Protein AF-A0A2J6QTZ0-F1 (afdb_monomer_lite)

Organism: Hyaloscypha variabilis (strain UAMH 11265 / GT02V1 / F) (NCBI:txid1149755)

Sequence (280 aa):
MGCFPSLLCWRFPGQSIVTKGEHPPISKPFDSNSQSCKSPSSLSTSLELKSPKLSVDPPTPALPPEPIKAYKEPFDLPTDELNYNIASLTTAIRDYSSLTAEAKTNTISDLNSILDTISENSLVYTKLEILRSHIASLYLMKDDISIHYFSPAIESFPVLWKEFLDLDEETQQAEARRQSPASGIMRMFTILASLRGACNVQQDLDGGVEKKVGSQFEDILGDLKDLGAQEAAMKWRVLGMVVGKRRQEGERGLEEILGVRMRVSGLLMEAVEGLREDDE

Secondary structure (DSSP, 8-state):
-PPPP-----------------------PPP------------------PPP----PPP--PPPPP-----PPPP---HHHHHHHHHHHHHHHHHHHHHHHHHHHHHHHHHHHHHTTS-TTSHHHHHHHHHHHHHHHHHHHHHHHIIIIIHHHHHHHHHHHHHHHTS-HHHHHHHHHH--TTSHHHHHHHHHHHHHHHHHHHHHHHHHHHHHHHHTHHHHHHHHHHTT-HHHHHHHHHHHHHHHHHHHHHHHHHHHHHHHHHHHHHHHHHHHHHHHHTT-

Foldseek 3Di:
DDDDDDDDDDDDPDDDDDDDDDDDDDDDDDDDDDDDDDDDDDDDDDDDDDDDDDDDDDPDDDDPPDPDPPPDDDDDAPLVLLLVLLVLLLVLLVVLVVLLVVLLVVLLVLLVVLLVLDDCPDPLNVVSVVLSVQLNVLSVVLVVLCVPQVVCSSVLVVVLSVVLVPDDLVVNLVCLVVVDCPHSLVVNVVSLVSLLVSLVSNLVSLVVSLCSLVVCLVVSLVSCVVVVSVVSSVSSVVSNVVSVVSSVVSNVSSVSSNVSSVVSVVSSVVSSVSSNPVPD

Radius of gyration: 32.52 Å; chains: 1; bounding box: 52×61×105 Å

Structure (mmCIF, N/CA/C/O backbone):
data_AF-A0A2J6QTZ0-F1
#
_entry.id   AF-A0A2J6QTZ0-F1
#
loop_
_atom_site.group_PDB
_atom_site.id
_atom_site.type_symbol
_atom_site.label_atom_id
_atom_site.label_alt_id
_atom_site.label_comp_id
_atom_site.label_asym_id
_atom_site.label_entity_id
_atom_site.label_seq_id
_atom_site.pdbx_PDB_ins_code
_atom_site.Cartn_x
_atom_site.Cartn_y
_atom_site.Cartn_z
_atom_site.occupancy
_atom_site.B_iso_or_equiv
_atom_site.auth_seq_id
_atom_site.auth_comp_id
_atom_site.auth_asym_id
_atom_site.auth_atom_id
_atom_site.pdbx_PDB_model_num
ATOM 1 N N . MET A 1 1 ? 13.555 -22.616 -26.370 1.00 36.25 1 MET A N 1
ATOM 2 C CA . MET A 1 1 ? 12.765 -22.584 -25.119 1.00 36.25 1 MET A CA 1
ATOM 3 C C . MET A 1 1 ? 13.725 -22.559 -23.937 1.00 36.25 1 MET A C 1
ATOM 5 O O . MET A 1 1 ? 14.195 -23.610 -23.520 1.00 36.25 1 MET A O 1
ATOM 9 N N . GLY A 1 2 ? 14.114 -21.367 -23.480 1.00 30.25 2 GLY A N 1
ATOM 10 C CA . GLY A 1 2 ? 15.031 -21.199 -22.351 1.00 30.25 2 GLY A CA 1
ATOM 11 C C . GLY A 1 2 ? 14.254 -21.061 -21.046 1.00 30.25 2 GLY A C 1
ATOM 12 O O . GLY A 1 2 ? 13.449 -20.148 -20.905 1.00 30.25 2 GLY A O 1
ATOM 13 N N . CYS A 1 3 ? 14.470 -21.981 -20.108 1.00 32.69 3 CYS A N 1
ATOM 14 C CA . CYS A 1 3 ? 13.948 -21.889 -18.749 1.00 32.69 3 CYS A CA 1
ATOM 15 C C . CYS A 1 3 ? 14.726 -20.822 -17.967 1.00 32.69 3 CYS A C 1
ATOM 17 O O . CYS A 1 3 ? 15.938 -20.951 -17.793 1.00 32.69 3 CYS A O 1
ATOM 19 N N . PHE A 1 4 ? 14.035 -19.804 -17.455 1.00 35.72 4 PHE A N 1
ATOM 20 C CA . PHE A 1 4 ? 14.599 -18.902 -16.452 1.00 35.72 4 PHE A CA 1
ATOM 21 C C . PHE A 1 4 ? 14.714 -19.623 -15.096 1.00 35.72 4 PHE A C 1
ATOM 23 O O . PHE A 1 4 ? 13.762 -20.292 -14.681 1.00 35.72 4 PHE A O 1
ATOM 30 N N . PRO A 1 5 ? 15.845 -19.500 -14.379 1.00 37.28 5 PRO A N 1
ATOM 31 C CA . PRO A 1 5 ? 15.988 -20.066 -13.049 1.00 37.28 5 PRO A CA 1
ATOM 32 C C . PRO A 1 5 ? 15.164 -19.262 -12.040 1.00 37.28 5 PRO A C 1
ATOM 34 O O . PRO A 1 5 ? 15.227 -18.035 -11.981 1.00 37.28 5 PRO A O 1
ATOM 37 N N . SER A 1 6 ? 14.399 -19.979 -11.220 1.00 34.84 6 SER A N 1
ATOM 38 C CA . SER A 1 6 ? 13.669 -19.453 -10.072 1.00 34.84 6 SER A CA 1
ATOM 39 C C . SER A 1 6 ? 14.632 -18.775 -9.092 1.00 34.84 6 SER A C 1
ATOM 41 O O . SER A 1 6 ? 15.324 -19.436 -8.316 1.00 34.84 6 SER A O 1
ATOM 43 N N . LEU A 1 7 ? 14.685 -17.444 -9.125 1.00 35.84 7 LEU A N 1
ATOM 44 C CA . LEU A 1 7 ? 15.443 -16.659 -8.161 1.00 35.84 7 LEU A CA 1
ATOM 45 C C . LEU A 1 7 ? 14.682 -16.589 -6.828 1.00 35.84 7 LEU A C 1
ATOM 47 O O . LEU A 1 7 ? 13.695 -15.879 -6.679 1.00 35.84 7 LEU A O 1
ATOM 51 N N . LEU A 1 8 ? 15.226 -17.340 -5.869 1.00 36.81 8 LEU A N 1
ATOM 52 C CA . LEU A 1 8 ? 15.427 -16.953 -4.471 1.00 36.81 8 LEU A CA 1
ATOM 53 C C . LEU A 1 8 ? 14.168 -16.730 -3.615 1.00 36.81 8 LEU A C 1
ATOM 55 O O . LEU A 1 8 ? 13.646 -15.631 -3.450 1.00 36.81 8 LEU A O 1
ATOM 59 N N . CYS A 1 9 ? 13.785 -17.813 -2.938 1.00 30.53 9 CYS A N 1
ATOM 60 C CA . CYS A 1 9 ? 13.038 -17.794 -1.687 1.00 30.53 9 CYS A CA 1
ATOM 61 C C . CYS A 1 9 ? 13.845 -17.027 -0.622 1.00 30.53 9 CYS A C 1
ATOM 63 O O . CYS A 1 9 ? 14.781 -17.570 -0.031 1.00 30.53 9 CYS A O 1
ATOM 65 N N . TRP A 1 10 ? 13.485 -15.773 -0.361 1.00 32.44 10 TRP A N 1
ATOM 66 C CA . TRP A 1 10 ? 14.023 -15.019 0.767 1.00 32.44 10 TRP A CA 1
ATOM 67 C C . TRP A 1 10 ? 13.454 -15.589 2.071 1.00 32.44 10 TRP A C 1
ATOM 69 O O . TRP A 1 10 ? 12.285 -15.403 2.400 1.00 32.44 10 TRP A O 1
ATOM 79 N N . ARG A 1 11 ? 14.288 -16.325 2.816 1.00 29.00 11 ARG A N 1
ATOM 80 C CA . ARG A 1 11 ? 14.061 -16.573 4.243 1.00 29.00 11 ARG A CA 1
ATOM 81 C C . ARG A 1 11 ? 14.436 -15.301 4.998 1.00 29.00 11 ARG A C 1
ATOM 83 O O . ARG A 1 11 ? 15.592 -14.891 4.963 1.00 29.00 11 ARG A O 1
ATOM 90 N N . PHE A 1 12 ? 13.476 -14.715 5.703 1.00 37.53 12 PHE A N 1
ATOM 91 C CA . PHE A 1 12 ? 13.754 -13.702 6.718 1.00 37.53 12 PHE A CA 1
ATOM 92 C C . PHE A 1 12 ? 14.673 -14.290 7.809 1.00 37.53 12 PHE A C 1
ATOM 94 O O . PHE A 1 12 ? 14.478 -15.448 8.200 1.00 37.53 12 PHE A O 1
ATOM 101 N N . PRO A 1 13 ? 15.657 -13.537 8.337 1.00 34.28 13 PRO A N 1
ATOM 102 C CA . PRO A 1 13 ? 16.378 -13.939 9.536 1.00 34.28 13 PRO A CA 1
ATOM 103 C C . PRO A 1 13 ? 15.410 -13.898 10.723 1.00 34.28 13 PRO A C 1
ATOM 105 O O . PRO A 1 13 ? 14.924 -12.838 11.110 1.00 34.28 13 PRO A O 1
ATOM 108 N N . GLY A 1 14 ? 15.105 -15.069 11.281 1.00 32.56 14 GLY A N 1
ATOM 109 C CA . GLY A 1 14 ? 14.298 -15.192 12.487 1.00 32.56 14 GLY A CA 1
ATOM 110 C C . GLY A 1 14 ? 15.008 -14.596 13.702 1.00 32.56 14 GLY A C 1
ATOM 111 O O . GLY A 1 14 ? 16.163 -14.920 13.979 1.00 32.56 14 GLY A O 1
ATOM 112 N N . GLN A 1 15 ? 14.286 -13.771 14.458 1.00 35.09 15 GLN A N 1
ATOM 113 C CA . GLN A 1 15 ? 14.590 -13.527 15.863 1.00 35.09 15 GLN A CA 1
ATOM 114 C C . GLN A 1 15 ? 14.281 -14.804 16.653 1.00 35.09 15 GLN A C 1
ATOM 116 O O . GLN A 1 15 ? 13.152 -15.297 16.660 1.00 35.09 15 GLN A O 1
ATOM 121 N N . SER A 1 16 ? 15.303 -15.358 17.299 1.00 29.69 16 SER A N 1
ATOM 122 C CA . SER A 1 16 ? 15.182 -16.490 18.207 1.00 29.69 16 SER A CA 1
ATOM 123 C C . SER A 1 16 ? 14.693 -16.015 19.578 1.00 29.69 16 SER A C 1
ATOM 125 O O . SER A 1 16 ? 15.409 -15.347 20.319 1.00 29.69 16 SER A O 1
ATOM 127 N N . ILE A 1 17 ? 13.481 -16.417 19.956 1.00 33.69 17 ILE A N 1
ATOM 128 C CA . ILE A 1 17 ? 13.089 -16.510 21.364 1.00 33.69 17 ILE A CA 1
ATOM 129 C C . ILE A 1 17 ? 13.189 -17.989 21.734 1.00 33.69 17 ILE A C 1
ATOM 131 O O . ILE A 1 17 ? 12.350 -18.807 21.367 1.00 33.69 17 ILE A O 1
ATOM 135 N N . VAL A 1 18 ? 14.277 -18.339 22.418 1.00 32.59 18 VAL A N 1
ATOM 136 C CA . VAL A 1 18 ? 14.520 -19.677 22.963 1.00 32.59 18 VAL A CA 1
ATOM 137 C C . VAL A 1 18 ? 13.636 -19.873 24.195 1.00 32.59 18 VAL A C 1
ATOM 139 O O . VAL A 1 18 ? 13.844 -19.228 25.219 1.00 32.59 18 VAL A O 1
ATOM 142 N N . THR A 1 19 ? 12.699 -20.817 24.128 1.00 33.22 19 THR A N 1
ATOM 143 C CA . THR A 1 19 ? 12.171 -21.516 25.308 1.00 33.22 19 THR A CA 1
ATOM 144 C C . THR A 1 19 ? 12.525 -22.999 25.206 1.00 33.22 19 THR A C 1
ATOM 146 O O . THR A 1 19 ? 12.370 -23.635 24.168 1.00 33.22 19 THR A O 1
ATOM 149 N N . LYS A 1 20 ? 13.108 -23.505 26.297 1.00 34.34 20 LYS A N 1
ATOM 150 C CA . LYS A 1 20 ? 13.523 -24.893 26.549 1.00 34.34 20 LYS A CA 1
ATOM 151 C C . LYS A 1 20 ? 12.353 -25.876 26.414 1.00 34.34 20 LYS A C 1
ATOM 153 O O . LYS A 1 20 ? 11.297 -25.606 26.972 1.00 34.34 20 LYS A O 1
ATOM 158 N N . GLY A 1 21 ? 12.628 -27.071 25.884 1.00 30.92 21 GLY A N 1
ATOM 159 C CA . GLY A 1 21 ? 11.901 -28.284 26.279 1.00 30.92 21 GLY A CA 1
ATOM 160 C C . GLY A 1 21 ? 11.739 -29.356 25.199 1.00 30.92 21 GLY A C 1
ATOM 161 O O . GLY A 1 21 ? 10.807 -29.286 24.418 1.00 30.92 21 GLY A O 1
ATOM 162 N N . GLU A 1 22 ? 12.622 -30.358 25.252 1.00 30.72 22 GLU A N 1
ATOM 163 C CA . GLU A 1 22 ? 12.373 -31.787 24.954 1.00 30.72 22 GLU A CA 1
ATOM 164 C C . GLU A 1 22 ? 12.173 -32.283 23.494 1.00 30.72 22 GLU A C 1
ATOM 166 O O . GLU A 1 22 ? 11.165 -32.089 22.827 1.00 30.72 22 GLU A O 1
ATOM 171 N N . HIS A 1 23 ? 13.187 -33.036 23.049 1.00 31.05 23 HIS A N 1
ATOM 172 C CA . HIS A 1 23 ? 13.230 -34.065 21.989 1.00 31.05 23 HIS A CA 1
ATOM 173 C C . HIS A 1 23 ? 12.844 -35.455 22.576 1.00 31.05 23 HIS A C 1
ATOM 175 O O . HIS A 1 23 ? 12.806 -35.530 23.807 1.00 31.05 23 HIS A O 1
ATOM 181 N N . PRO A 1 24 ? 12.764 -36.602 21.832 1.00 50.78 24 PRO A N 1
ATOM 182 C CA . PRO A 1 24 ? 12.733 -36.936 20.374 1.00 50.78 24 PRO A CA 1
ATOM 183 C C . PRO A 1 24 ? 11.660 -38.061 20.079 1.00 50.78 24 PRO A C 1
ATOM 185 O O . PRO A 1 24 ? 10.734 -38.149 20.885 1.00 50.78 24 PRO A O 1
ATOM 188 N N . PRO A 1 25 ? 11.717 -38.984 19.062 1.00 53.03 25 PRO A N 1
ATOM 189 C CA . PRO A 1 25 ? 12.564 -39.159 17.849 1.00 53.03 25 PRO A CA 1
ATOM 190 C C . PRO A 1 25 ? 11.790 -39.334 16.505 1.00 53.03 25 PRO A C 1
ATOM 192 O O . PRO A 1 25 ? 10.634 -39.730 16.478 1.00 53.03 25 PRO A O 1
ATOM 195 N N . ILE A 1 26 ? 12.314 -38.873 15.358 1.00 42.12 26 ILE A N 1
ATOM 196 C CA . ILE A 1 26 ? 13.168 -39.552 14.340 1.00 42.12 26 ILE A CA 1
ATOM 197 C C . ILE A 1 26 ? 12.608 -40.864 13.739 1.00 42.12 26 ILE A C 1
ATOM 199 O O . ILE A 1 26 ? 12.729 -41.930 14.336 1.00 42.12 26 ILE A O 1
ATOM 203 N N . SER A 1 27 ? 12.200 -40.797 12.462 1.00 35.59 27 SER A N 1
ATOM 204 C CA . SER A 1 27 ? 12.229 -41.896 11.469 1.00 35.59 27 SER A CA 1
ATOM 205 C C . SER A 1 27 ? 12.172 -41.294 10.048 1.00 35.59 27 SER A C 1
ATOM 207 O O . SER A 1 27 ? 11.155 -40.723 9.680 1.00 35.59 27 SER A O 1
ATOM 209 N N . LYS A 1 28 ? 13.320 -41.117 9.377 1.00 43.38 28 LYS A N 1
ATOM 210 C CA . LYS A 1 28 ? 13.917 -41.922 8.278 1.00 43.38 28 LYS A CA 1
ATOM 211 C C . LYS A 1 28 ? 13.409 -41.612 6.845 1.00 43.38 28 LYS A C 1
ATOM 213 O O . LYS A 1 28 ? 12.265 -41.207 6.685 1.00 43.38 28 LYS A O 1
ATOM 218 N N . PRO A 1 29 ? 14.289 -41.754 5.827 1.00 38.75 29 PRO A N 1
ATOM 219 C CA . PRO A 1 29 ? 14.167 -41.126 4.511 1.00 38.75 29 PRO A CA 1
ATOM 220 C C . PRO A 1 29 ? 13.544 -42.064 3.465 1.00 38.75 29 PRO A C 1
ATOM 222 O O . PRO A 1 29 ? 13.623 -43.283 3.606 1.00 38.75 29 PRO A O 1
ATOM 225 N N . PHE A 1 30 ? 12.976 -41.497 2.398 1.00 36.62 30 PHE A N 1
ATOM 226 C CA . PHE A 1 30 ? 12.629 -42.247 1.190 1.00 36.62 30 PHE A CA 1
ATOM 227 C C . PHE A 1 30 ? 13.655 -41.966 0.092 1.00 36.62 30 PHE A C 1
ATOM 229 O O . PHE A 1 30 ? 13.826 -40.827 -0.342 1.00 36.62 30 PHE A O 1
ATOM 236 N N . ASP A 1 31 ? 14.334 -43.035 -0.312 1.00 33.59 31 ASP A N 1
ATOM 237 C CA . ASP A 1 31 ? 15.274 -43.104 -1.421 1.00 33.59 31 ASP A CA 1
ATOM 238 C C . ASP A 1 31 ? 14.558 -43.256 -2.774 1.00 33.59 31 ASP A C 1
ATOM 240 O O . ASP A 1 31 ? 13.532 -43.923 -2.881 1.00 33.59 31 ASP A O 1
ATOM 244 N N . SER A 1 32 ? 15.194 -42.668 -3.792 1.00 38.62 32 SER A N 1
ATOM 245 C CA . SER A 1 32 ? 15.442 -43.189 -5.146 1.00 38.62 32 SER A CA 1
ATOM 246 C C . SER A 1 32 ? 14.326 -43.904 -5.922 1.00 38.62 32 SER A C 1
ATOM 248 O O . SER A 1 32 ? 13.898 -44.995 -5.567 1.00 38.62 32 SER A O 1
ATOM 250 N N . ASN A 1 33 ? 14.049 -43.407 -7.135 1.00 33.97 33 ASN A N 1
ATOM 251 C CA . ASN A 1 33 ? 14.199 -44.243 -8.333 1.00 33.97 33 ASN A CA 1
ATOM 252 C C . ASN A 1 33 ? 14.344 -43.407 -9.611 1.00 33.97 33 ASN A C 1
ATOM 254 O O . ASN A 1 33 ? 13.415 -42.774 -10.106 1.00 33.97 33 ASN A O 1
ATOM 258 N N . SER A 1 34 ? 15.560 -43.450 -10.141 1.00 39.84 34 SER A N 1
ATOM 259 C CA . SER A 1 34 ? 15.974 -43.054 -11.478 1.00 39.84 34 SER A CA 1
ATOM 260 C C . SER A 1 34 ? 15.623 -44.169 -12.465 1.00 39.84 34 SER A C 1
ATOM 262 O O . SER A 1 34 ? 16.092 -45.297 -12.326 1.00 39.84 34 SER A O 1
ATOM 264 N N . GLN A 1 35 ? 14.822 -43.860 -13.487 1.00 37.03 35 GLN A N 1
ATOM 265 C CA . GLN A 1 35 ? 14.533 -44.799 -14.570 1.00 37.03 35 GLN A CA 1
ATOM 266 C C . GLN A 1 35 ? 15.216 -44.336 -15.859 1.00 37.03 35 GLN A C 1
ATOM 268 O O . GLN A 1 35 ? 14.824 -43.376 -16.515 1.00 37.03 35 GLN A O 1
ATOM 273 N N . SER A 1 36 ? 16.309 -45.034 -16.149 1.00 36.31 36 SER A N 1
ATOM 274 C CA . SER A 1 36 ? 17.086 -45.004 -17.380 1.00 36.31 36 SER A CA 1
ATOM 275 C C . SER A 1 36 ? 16.432 -45.933 -18.402 1.00 36.31 36 SER A C 1
ATOM 277 O O . SER A 1 36 ? 16.226 -47.110 -18.108 1.00 36.31 36 SER A O 1
ATOM 279 N N . CYS A 1 37 ? 16.150 -45.430 -19.604 1.00 35.09 37 CYS A N 1
ATOM 280 C CA . CYS A 1 37 ? 15.784 -46.251 -20.755 1.00 35.09 37 CYS A CA 1
ATOM 281 C C . CYS A 1 37 ? 16.904 -46.174 -21.798 1.00 35.09 37 CYS A C 1
ATOM 283 O O . CYS A 1 37 ? 17.156 -45.126 -22.392 1.00 35.09 37 CYS A O 1
ATOM 285 N N . LYS A 1 38 ? 17.581 -47.308 -22.000 1.00 32.44 38 LYS A N 1
ATOM 286 C CA . LYS A 1 38 ? 18.517 -47.575 -23.098 1.00 32.44 38 LYS A CA 1
ATOM 287 C C . LYS A 1 38 ? 17.769 -48.239 -24.265 1.00 32.44 38 LYS A C 1
ATOM 289 O O . LYS A 1 38 ? 17.063 -49.203 -24.005 1.00 32.44 38 LYS A O 1
ATOM 294 N N . SER A 1 39 ? 18.038 -47.742 -25.485 1.00 42.12 39 SER A N 1
ATOM 295 C CA . SER A 1 39 ? 18.250 -48.422 -26.796 1.00 42.12 39 SER A CA 1
ATOM 296 C C . SER A 1 39 ? 17.197 -49.437 -27.316 1.00 42.12 39 SER A C 1
ATOM 298 O O . SER A 1 39 ? 16.726 -50.240 -26.519 1.00 42.12 39 SER A O 1
ATOM 300 N N . PRO A 1 40 ? 16.884 -49.530 -28.641 1.00 43.22 40 PRO A N 1
ATOM 301 C CA . PRO A 1 40 ? 17.888 -49.902 -29.656 1.00 43.22 40 PRO A CA 1
ATOM 302 C C . PRO A 1 40 ? 17.710 -49.412 -31.122 1.00 43.22 40 PRO A C 1
ATOM 304 O O . PRO A 1 40 ? 16.622 -49.200 -31.639 1.00 43.22 40 PRO A O 1
ATOM 307 N N . SER A 1 41 ? 18.869 -49.301 -31.774 1.00 36.19 41 SER A N 1
ATOM 308 C CA . SER A 1 41 ? 19.286 -49.876 -33.067 1.00 36.19 41 SER A CA 1
ATOM 309 C C . SER A 1 41 ? 18.357 -49.928 -34.297 1.00 36.19 41 SER A C 1
ATOM 311 O O . SER A 1 41 ? 17.402 -50.689 -34.358 1.00 36.19 41 SER A O 1
ATOM 313 N N . SER A 1 42 ? 18.834 -49.236 -35.340 1.00 40.75 42 SER A N 1
ATOM 314 C CA . SER A 1 42 ? 19.100 -49.697 -36.719 1.00 40.75 42 SER A CA 1
ATOM 315 C C . SER A 1 42 ? 18.084 -50.570 -37.469 1.00 40.75 42 SER A C 1
ATOM 317 O O . SER A 1 42 ? 17.899 -51.746 -37.160 1.00 40.75 42 SER A O 1
ATOM 319 N N . LEU A 1 43 ? 17.663 -50.067 -38.632 1.00 39.44 43 LEU A N 1
ATOM 320 C CA . LEU A 1 43 ? 17.331 -50.905 -39.781 1.00 39.44 43 LEU A CA 1
ATOM 321 C C . LEU A 1 43 ? 17.887 -50.270 -41.059 1.00 39.44 43 LEU A C 1
ATOM 323 O O . LEU A 1 43 ? 17.346 -49.311 -41.602 1.00 39.44 43 LEU A O 1
ATOM 327 N N . SER A 1 44 ? 19.013 -50.818 -41.505 1.00 39.16 44 SER A N 1
ATOM 328 C CA . SER A 1 44 ? 19.632 -50.544 -42.796 1.00 39.16 44 SER A CA 1
ATOM 329 C C . SER A 1 44 ? 18.953 -51.424 -43.841 1.00 39.16 44 SER A C 1
ATOM 331 O O . SER A 1 44 ? 19.023 -52.648 -43.751 1.00 39.16 44 SER A O 1
ATOM 333 N N . THR A 1 45 ? 18.315 -50.826 -44.842 1.00 42.81 45 THR A N 1
ATOM 334 C CA . THR A 1 45 ? 17.912 -51.533 -46.065 1.00 42.81 45 THR A CA 1
ATOM 335 C C . THR A 1 45 ? 18.605 -50.871 -47.245 1.00 42.81 45 THR A C 1
ATOM 337 O O . THR A 1 45 ? 18.321 -49.737 -47.613 1.00 42.81 45 THR A O 1
ATOM 340 N N . SER A 1 46 ? 19.586 -51.597 -47.778 1.00 46.62 46 SER A N 1
ATOM 341 C CA . SER A 1 46 ? 20.305 -51.278 -49.003 1.00 46.62 46 SER A CA 1
ATOM 342 C C . SER A 1 46 ? 19.441 -51.697 -50.188 1.00 46.62 46 SER A C 1
ATOM 344 O O . SER A 1 46 ? 19.114 -52.876 -50.324 1.00 46.62 46 SER A O 1
ATOM 346 N N . LEU A 1 47 ? 19.069 -50.739 -51.032 1.00 46.16 47 LEU A N 1
ATOM 347 C CA . LEU A 1 47 ? 18.559 -51.000 -52.371 1.00 46.16 47 LEU A CA 1
ATOM 348 C C . LEU A 1 47 ? 19.459 -50.261 -53.356 1.00 46.16 47 LEU A C 1
ATOM 350 O O . LEU A 1 47 ? 19.437 -49.035 -53.457 1.00 46.16 47 LEU A O 1
ATOM 354 N N . GLU A 1 48 ? 20.281 -51.042 -54.053 1.00 49.81 48 GLU A N 1
ATOM 355 C CA . GLU A 1 48 ? 21.028 -50.612 -55.226 1.00 49.81 48 GLU A CA 1
ATOM 356 C C . GLU A 1 48 ? 20.056 -50.133 -56.309 1.00 49.81 48 GLU A C 1
ATOM 358 O O . GLU A 1 48 ? 19.281 -50.913 -56.864 1.00 49.81 48 GLU A O 1
ATOM 363 N N . LEU A 1 49 ? 20.139 -48.852 -56.659 1.00 44.03 49 LEU A N 1
ATOM 364 C CA . LEU A 1 49 ? 19.531 -48.303 -57.865 1.00 44.03 49 LEU A CA 1
ATOM 365 C C . LEU A 1 49 ? 20.633 -47.670 -58.713 1.00 44.03 49 LEU A C 1
ATOM 367 O O . LEU A 1 49 ? 21.262 -46.683 -58.339 1.00 44.03 49 LEU A O 1
ATOM 371 N N . LYS A 1 50 ? 20.879 -48.303 -59.864 1.00 45.06 50 LYS A N 1
ATOM 372 C CA . LYS A 1 50 ? 21.805 -47.857 -60.905 1.00 45.06 50 LYS A CA 1
ATOM 373 C C . LYS A 1 50 ? 21.400 -46.474 -61.418 1.00 45.06 50 LYS A C 1
ATOM 375 O O . LYS A 1 50 ? 20.319 -46.304 -61.977 1.00 45.06 50 LYS A O 1
ATOM 380 N N . SER A 1 51 ? 22.308 -45.516 -61.270 1.00 49.53 51 SER A N 1
ATOM 381 C CA . SER A 1 51 ? 22.210 -44.156 -61.797 1.00 49.53 51 SER A CA 1
ATOM 382 C C . SER A 1 51 ? 22.185 -44.133 -63.335 1.00 49.53 51 SER A C 1
ATOM 384 O O . SER A 1 51 ? 23.071 -44.722 -63.963 1.00 49.53 51 SER A O 1
ATOM 386 N N . PRO A 1 52 ? 21.271 -43.386 -63.976 1.00 51.62 52 PRO A N 1
ATOM 387 C CA . PRO A 1 52 ? 21.465 -42.910 -65.339 1.00 51.62 52 PRO A CA 1
ATOM 388 C C . PRO A 1 52 ? 22.475 -41.753 -65.323 1.00 51.62 52 PRO A C 1
ATOM 390 O O . PRO A 1 52 ? 22.276 -40.754 -64.634 1.00 51.62 52 PRO A O 1
ATOM 393 N N . LYS A 1 53 ? 23.567 -41.872 -66.087 1.00 54.22 53 LYS A N 1
ATOM 394 C CA . LYS A 1 53 ? 24.483 -40.755 -66.362 1.00 54.22 53 LYS A CA 1
ATOM 395 C C . LYS A 1 53 ? 23.799 -39.770 -67.316 1.00 54.22 53 LYS A C 1
ATOM 397 O O . LYS A 1 53 ? 23.853 -39.953 -68.528 1.00 54.22 53 LYS A O 1
ATOM 402 N N . LEU A 1 54 ? 23.176 -38.734 -66.764 1.00 47.28 54 LEU A N 1
ATOM 403 C CA . LEU A 1 54 ? 22.864 -37.504 -67.489 1.00 47.28 54 LEU A CA 1
ATOM 404 C C . LEU A 1 54 ? 24.035 -36.538 -67.293 1.00 47.28 54 LEU A C 1
ATOM 406 O O . LEU A 1 54 ? 24.297 -36.088 -66.180 1.00 47.28 54 LEU A O 1
ATOM 410 N N . SER A 1 55 ? 24.766 -36.269 -68.375 1.00 54.34 55 SER A N 1
ATOM 411 C CA . SER A 1 55 ? 25.743 -35.183 -68.434 1.00 54.34 55 SER A CA 1
ATOM 412 C C . SER A 1 55 ? 24.963 -33.876 -68.518 1.00 54.34 55 SER A C 1
ATOM 414 O O . SER A 1 55 ? 24.431 -33.544 -69.573 1.00 54.34 55 SER A O 1
ATOM 416 N N . VAL A 1 56 ? 24.832 -33.185 -67.390 1.00 53.94 56 VAL A N 1
ATOM 417 C CA . VAL A 1 56 ? 24.354 -31.802 -67.337 1.00 53.94 56 VAL A CA 1
ATOM 418 C C . VAL A 1 56 ? 25.599 -30.941 -67.197 1.00 53.94 56 VAL A C 1
ATOM 420 O O . VAL A 1 56 ? 26.320 -31.065 -66.206 1.00 53.94 56 VAL A O 1
ATOM 423 N N . ASP A 1 57 ? 25.882 -30.124 -68.209 1.00 61.00 57 ASP A N 1
ATOM 424 C CA . ASP A 1 57 ? 26.939 -29.121 -68.123 1.00 61.00 57 ASP A CA 1
ATOM 425 C C . ASP A 1 57 ? 26.635 -28.165 -66.956 1.00 61.00 57 ASP A C 1
ATOM 427 O O . ASP A 1 57 ? 25.482 -27.750 -66.789 1.00 61.00 57 ASP A O 1
ATOM 431 N N . PRO A 1 58 ? 27.627 -27.827 -66.113 1.00 61.47 58 PRO A N 1
ATOM 432 C CA . PRO A 1 58 ? 27.403 -26.942 -64.983 1.00 61.47 58 PRO A CA 1
ATOM 433 C C . PRO A 1 58 ? 26.972 -25.558 -65.494 1.00 61.47 58 PRO A C 1
ATOM 435 O O . PRO A 1 58 ? 27.649 -24.996 -66.361 1.00 61.47 58 PRO A O 1
ATOM 438 N N . PRO A 1 59 ? 25.875 -24.975 -64.975 1.00 59.53 59 PRO A N 1
ATOM 439 C CA . PRO A 1 59 ? 25.542 -23.598 -65.290 1.00 59.53 59 PRO A CA 1
ATOM 440 C C . PRO A 1 59 ? 26.686 -22.695 -64.822 1.00 59.53 59 PRO A C 1
ATOM 442 O O . PRO A 1 59 ? 27.227 -22.854 -63.725 1.00 59.53 59 PRO A O 1
ATOM 445 N N . THR A 1 60 ? 27.069 -21.763 -65.691 1.00 62.59 60 THR A N 1
ATOM 446 C CA . THR A 1 60 ? 28.041 -20.702 -65.421 1.00 62.59 60 THR A CA 1
ATOM 447 C C . THR A 1 60 ? 27.738 -20.051 -64.063 1.00 62.59 60 THR A C 1
ATOM 449 O O . THR A 1 60 ? 26.570 -19.741 -63.818 1.00 62.59 60 THR A O 1
ATOM 452 N N . PRO A 1 61 ? 28.734 -19.838 -63.176 1.00 57.56 61 PRO A N 1
ATOM 453 C CA . PRO A 1 61 ? 28.483 -19.212 -61.887 1.00 57.56 61 PRO A CA 1
ATOM 454 C C . PRO A 1 61 ? 27.864 -17.833 -62.111 1.00 57.56 61 PRO A C 1
ATOM 456 O O . PRO A 1 61 ? 28.501 -16.943 -62.677 1.00 57.56 61 PRO A O 1
ATOM 459 N N . ALA A 1 62 ? 26.609 -17.669 -61.694 1.00 65.88 62 ALA A N 1
ATOM 460 C CA . ALA A 1 62 ? 26.015 -16.352 -61.570 1.00 65.88 62 ALA A CA 1
ATOM 461 C C . ALA A 1 62 ? 26.835 -15.573 -60.534 1.00 65.88 62 ALA A C 1
ATOM 463 O O . ALA A 1 62 ? 27.186 -16.114 -59.482 1.00 65.88 62 ALA A O 1
ATOM 464 N N . LEU A 1 63 ? 27.169 -14.321 -60.858 1.00 67.44 63 LEU A N 1
ATOM 465 C CA . LEU A 1 63 ? 27.775 -13.394 -59.907 1.00 67.44 63 LEU A CA 1
ATOM 466 C C . LEU A 1 63 ? 26.945 -13.397 -58.612 1.00 67.44 63 LEU A C 1
ATOM 468 O O . LEU A 1 63 ? 25.712 -13.412 -58.701 1.00 67.44 63 LEU A O 1
ATOM 472 N N . PRO A 1 64 ? 27.586 -13.409 -57.428 1.00 62.25 64 PRO A N 1
ATOM 473 C CA . PRO A 1 64 ? 26.852 -13.330 -56.177 1.00 62.25 64 PRO A CA 1
ATOM 474 C C . PRO A 1 64 ? 25.979 -12.068 -56.209 1.00 62.25 64 PRO A C 1
ATOM 476 O O . PRO A 1 64 ? 26.485 -11.009 -56.595 1.00 62.25 64 PRO A O 1
ATOM 479 N N . PRO A 1 65 ? 24.681 -12.164 -55.867 1.00 61.03 65 PRO A N 1
ATOM 480 C CA . PRO A 1 65 ? 23.842 -10.982 -55.758 1.00 61.03 65 PRO A CA 1
ATOM 481 C C . PRO A 1 65 ? 24.506 -10.011 -54.782 1.00 61.03 65 PRO A C 1
ATOM 483 O O . PRO A 1 65 ? 25.016 -10.429 -53.738 1.00 61.03 65 PRO A O 1
ATOM 486 N N . GLU A 1 66 ? 24.546 -8.728 -55.146 1.00 61.66 66 GLU A N 1
ATOM 487 C CA . GLU A 1 66 ? 25.039 -7.691 -54.244 1.00 61.66 66 GLU A CA 1
ATOM 488 C C . GLU A 1 66 ? 24.298 -7.803 -52.902 1.00 61.66 66 GLU A C 1
ATOM 490 O O . GLU A 1 66 ? 23.084 -8.038 -52.899 1.00 61.66 66 GLU A O 1
ATOM 495 N N . PRO A 1 67 ? 25.002 -7.686 -51.759 1.00 58.34 67 PRO A N 1
ATOM 496 C CA . PRO A 1 67 ? 24.374 -7.807 -50.456 1.00 58.34 67 PRO A CA 1
ATOM 497 C C . PRO A 1 67 ? 23.291 -6.738 -50.341 1.00 58.34 67 PRO A C 1
ATOM 499 O O . PRO A 1 67 ? 23.579 -5.540 -50.317 1.00 58.34 67 PRO A O 1
ATOM 502 N N . ILE A 1 68 ? 22.038 -7.187 -50.286 1.00 56.25 68 ILE A N 1
ATOM 503 C CA . ILE A 1 68 ? 20.901 -6.337 -49.960 1.00 56.25 68 ILE A CA 1
ATOM 504 C C . ILE A 1 68 ? 21.197 -5.797 -48.563 1.00 56.25 68 ILE A C 1
ATOM 506 O O . ILE A 1 68 ? 21.118 -6.532 -47.580 1.00 56.25 68 ILE A O 1
ATOM 510 N N . LYS A 1 69 ? 21.596 -4.525 -48.471 1.00 52.94 69 LYS A N 1
ATOM 511 C CA . LYS A 1 69 ? 21.628 -3.810 -47.197 1.00 52.94 69 LYS A CA 1
ATOM 512 C C . LYS A 1 69 ? 20.181 -3.694 -46.743 1.00 52.94 69 LYS A C 1
ATOM 514 O O . LYS A 1 69 ? 19.467 -2.797 -47.184 1.00 52.94 69 LYS A O 1
ATOM 519 N N . ALA A 1 70 ? 19.737 -4.647 -45.931 1.00 57.59 70 ALA A N 1
ATOM 520 C CA . ALA A 1 70 ? 18.511 -4.502 -45.176 1.00 57.59 70 ALA A CA 1
ATOM 521 C C . ALA A 1 70 ? 18.705 -3.272 -44.285 1.00 57.59 70 ALA A C 1
ATOM 523 O O . ALA A 1 70 ? 19.527 -3.277 -43.370 1.00 57.59 70 ALA A O 1
ATOM 524 N N . TYR A 1 71 ? 18.027 -2.181 -44.625 1.00 53.78 71 TYR A N 1
ATOM 525 C CA . TYR A 1 71 ? 17.888 -1.060 -43.713 1.00 53.78 71 TYR A CA 1
ATOM 526 C C . TYR A 1 71 ? 16.977 -1.559 -42.592 1.00 53.78 71 TYR A C 1
ATOM 528 O O . TYR A 1 71 ? 15.783 -1.735 -42.822 1.00 53.78 71 TYR A O 1
ATOM 536 N N . LYS A 1 72 ? 17.557 -1.884 -41.431 1.00 58.78 72 LYS A N 1
ATOM 537 C CA . LYS A 1 72 ? 16.772 -2.161 -40.227 1.00 58.78 72 LYS A CA 1
ATOM 538 C C . LYS A 1 72 ? 16.118 -0.855 -39.794 1.00 58.78 72 LYS A C 1
ATOM 540 O O . LYS A 1 72 ? 16.783 0.178 -39.705 1.00 58.78 72 LYS A O 1
ATOM 545 N N . GLU A 1 73 ? 14.805 -0.901 -39.635 1.00 61.88 73 GLU A N 1
ATOM 546 C CA . GLU A 1 73 ? 14.036 0.192 -39.057 1.00 61.88 73 GLU A CA 1
ATOM 547 C C . GLU A 1 73 ? 14.391 0.262 -37.561 1.00 61.88 73 GLU A C 1
ATOM 549 O O . GLU A 1 73 ? 14.500 -0.796 -36.940 1.00 61.88 73 GLU A O 1
ATOM 554 N N . PRO A 1 74 ? 14.658 1.452 -36.995 1.00 66.12 74 PRO A N 1
ATOM 555 C CA . PRO A 1 74 ? 15.024 1.570 -35.587 1.00 66.12 74 PRO A CA 1
ATOM 556 C C . PRO A 1 74 ? 13.881 1.062 -34.702 1.00 66.12 74 PRO A C 1
ATOM 558 O O . PRO A 1 74 ? 12.721 1.412 -34.932 1.00 66.12 74 PRO A O 1
ATOM 561 N N . PHE A 1 75 ? 14.208 0.238 -33.704 1.00 75.38 75 PHE A N 1
ATOM 562 C CA . PHE A 1 75 ? 13.236 -0.258 -32.735 1.00 75.38 75 PHE A CA 1
ATOM 563 C C . PHE A 1 75 ? 12.644 0.910 -31.933 1.00 75.38 75 PHE A C 1
ATOM 565 O O . PHE A 1 75 ? 13.371 1.668 -31.288 1.00 75.38 75 PHE A O 1
ATOM 572 N N . ASP A 1 76 ? 11.318 1.060 -31.970 1.00 83.25 76 ASP A N 1
ATOM 573 C CA . ASP A 1 76 ? 10.616 2.097 -31.214 1.00 83.25 76 ASP A CA 1
ATOM 574 C C . ASP A 1 76 ? 10.311 1.587 -29.801 1.00 83.25 76 ASP A C 1
ATOM 576 O O . ASP A 1 76 ? 9.462 0.717 -29.593 1.00 83.25 76 ASP A O 1
ATOM 580 N N . LEU A 1 77 ? 11.042 2.106 -28.813 1.00 83.94 77 LEU A N 1
ATOM 581 C CA . LEU A 1 77 ? 10.811 1.786 -27.406 1.00 83.94 77 LEU A CA 1
ATOM 582 C C . LEU A 1 77 ? 9.407 2.253 -26.986 1.00 83.94 77 LEU A C 1
ATOM 584 O O . LEU A 1 77 ? 9.023 3.370 -27.342 1.00 83.94 77 LEU A O 1
ATOM 588 N N . PRO A 1 78 ? 8.676 1.502 -26.131 1.00 90.31 78 PRO A N 1
ATOM 589 C CA . PRO A 1 78 ? 7.341 1.876 -25.646 1.00 90.31 78 PRO A CA 1
ATOM 590 C C . PRO A 1 78 ? 7.404 3.010 -24.602 1.00 90.31 78 PRO A C 1
ATOM 592 O O . PRO A 1 78 ? 6.932 2.895 -23.469 1.00 90.31 78 PRO A O 1
ATOM 595 N N . THR A 1 79 ? 8.031 4.125 -24.967 1.00 91.06 79 THR A N 1
ATOM 596 C CA . THR A 1 79 ? 8.469 5.193 -24.070 1.00 91.06 79 THR A CA 1
ATOM 597 C C . THR A 1 79 ? 7.290 5.912 -23.437 1.00 91.06 79 THR A C 1
ATOM 599 O O . THR A 1 79 ? 7.247 6.064 -22.215 1.00 91.06 79 THR A O 1
ATOM 602 N N . ASP A 1 80 ? 6.306 6.312 -24.241 1.00 94.06 80 ASP A N 1
ATOM 603 C CA . ASP A 1 80 ? 5.121 7.023 -23.756 1.00 94.06 80 ASP A CA 1
ATOM 604 C C . ASP A 1 80 ? 4.269 6.144 -22.836 1.00 94.06 80 ASP A C 1
ATOM 606 O O . ASP A 1 80 ? 3.832 6.586 -21.769 1.00 94.06 80 ASP A O 1
ATOM 610 N N . GLU A 1 81 ? 4.080 4.876 -23.206 1.00 95.75 81 GLU A N 1
ATOM 611 C CA . GLU A 1 81 ? 3.290 3.938 -22.412 1.00 95.75 81 GLU A CA 1
ATOM 612 C C . GLU A 1 81 ? 3.986 3.589 -21.090 1.00 95.75 81 GLU A C 1
ATOM 614 O O . GLU A 1 81 ? 3.342 3.533 -20.034 1.00 95.75 81 GLU A O 1
ATOM 619 N N . LEU A 1 82 ? 5.308 3.408 -21.110 1.00 95.62 82 LEU A N 1
ATOM 620 C CA . LEU A 1 82 ? 6.083 3.138 -19.907 1.00 95.62 82 LEU A CA 1
ATOM 621 C C . LEU A 1 82 ? 6.151 4.368 -18.991 1.00 95.62 82 LEU A C 1
ATOM 623 O O . LEU A 1 82 ? 5.947 4.230 -17.785 1.00 95.62 82 LEU A O 1
ATOM 627 N N . ASN A 1 83 ? 6.321 5.574 -19.543 1.00 96.75 83 ASN A N 1
ATOM 628 C CA . ASN A 1 83 ? 6.235 6.830 -18.790 1.00 96.75 83 ASN A CA 1
ATOM 629 C C . ASN A 1 83 ? 4.878 6.977 -18.093 1.00 96.75 83 ASN A C 1
ATOM 631 O O . ASN A 1 83 ? 4.819 7.287 -16.899 1.00 96.75 83 ASN A O 1
ATOM 635 N N . TYR A 1 84 ? 3.790 6.714 -18.822 1.00 97.94 84 TYR A N 1
ATOM 636 C CA . TYR A 1 84 ? 2.441 6.734 -18.269 1.00 97.94 84 TYR A CA 1
ATOM 637 C C . TYR A 1 84 ? 2.292 5.729 -17.121 1.00 97.94 84 TYR A C 1
ATOM 639 O O . TYR A 1 84 ? 1.874 6.105 -16.027 1.00 97.94 84 TYR A O 1
ATOM 647 N N . ASN A 1 85 ? 2.692 4.469 -17.321 1.00 98.06 85 ASN A N 1
ATOM 648 C CA . ASN A 1 85 ? 2.543 3.435 -16.295 1.00 98.06 85 ASN A CA 1
ATOM 649 C C . ASN A 1 85 ? 3.461 3.659 -15.079 1.00 98.06 85 ASN A C 1
ATOM 651 O O . ASN A 1 85 ? 3.051 3.354 -13.959 1.00 98.06 85 ASN A O 1
ATOM 655 N N . ILE A 1 86 ? 4.661 4.225 -15.252 1.00 97.75 86 ILE A N 1
ATOM 656 C CA . ILE A 1 86 ? 5.525 4.638 -14.134 1.00 97.75 86 ILE A CA 1
ATOM 657 C C . ILE A 1 86 ? 4.849 5.751 -13.331 1.00 97.75 86 ILE A C 1
ATOM 659 O O . ILE A 1 86 ? 4.770 5.654 -12.106 1.00 97.75 86 ILE A O 1
ATOM 663 N N . ALA A 1 87 ? 4.305 6.771 -13.999 1.00 97.94 87 ALA A N 1
ATOM 664 C CA . ALA A 1 87 ? 3.572 7.839 -13.328 1.00 97.94 87 ALA A CA 1
ATOM 665 C C . ALA A 1 87 ? 2.341 7.296 -12.582 1.00 97.94 87 ALA A C 1
ATOM 667 O O . ALA A 1 87 ? 2.126 7.641 -11.420 1.00 97.94 87 ALA A O 1
ATOM 668 N N . SER A 1 88 ? 1.574 6.394 -13.204 1.00 98.25 88 SER A N 1
ATOM 669 C CA . SER A 1 88 ? 0.453 5.708 -12.554 1.00 98.25 88 SER A CA 1
ATOM 670 C C . SER A 1 88 ? 0.898 4.889 -11.343 1.00 98.25 88 SER A C 1
ATOM 672 O O . SER A 1 88 ? 0.219 4.919 -10.322 1.00 98.25 88 SER A O 1
ATOM 674 N N . LEU A 1 89 ? 2.038 4.194 -11.415 1.00 98.38 89 LEU A N 1
ATOM 675 C CA . LEU A 1 89 ? 2.561 3.404 -10.298 1.00 98.38 89 LEU A CA 1
ATOM 676 C C . LEU A 1 89 ? 2.920 4.317 -9.127 1.00 98.38 89 LEU A C 1
ATOM 678 O O . LEU A 1 89 ? 2.543 4.051 -7.989 1.00 98.38 89 LEU A O 1
ATOM 682 N N . THR A 1 90 ? 3.618 5.416 -9.409 1.00 98.06 90 THR A N 1
ATOM 683 C CA . THR A 1 90 ? 3.965 6.425 -8.410 1.00 98.06 90 THR A CA 1
ATOM 684 C C . THR A 1 90 ? 2.723 7.020 -7.746 1.00 98.06 90 THR A C 1
ATOM 686 O O . THR A 1 90 ? 2.708 7.175 -6.525 1.00 98.06 90 THR A O 1
ATOM 689 N N . THR A 1 91 ? 1.685 7.339 -8.519 1.00 98.31 91 THR A N 1
ATOM 690 C CA . THR A 1 91 ? 0.417 7.859 -7.989 1.00 98.31 91 THR A CA 1
ATOM 691 C C . THR A 1 91 ? -0.293 6.824 -7.121 1.00 98.31 91 THR A C 1
ATOM 693 O O . THR A 1 91 ? -0.595 7.130 -5.973 1.00 98.31 91 THR A O 1
ATOM 696 N N . ALA A 1 92 ? -0.442 5.582 -7.591 1.00 98.38 92 ALA A N 1
ATOM 697 C CA . ALA A 1 92 ? -1.082 4.513 -6.822 1.00 98.38 92 ALA A CA 1
ATOM 698 C C . ALA A 1 92 ? -0.383 4.263 -5.471 1.00 98.38 92 ALA A C 1
ATOM 700 O O . ALA A 1 92 ? -1.041 4.091 -4.445 1.00 98.38 92 ALA A O 1
ATOM 701 N N . ILE A 1 93 ? 0.957 4.302 -5.441 1.00 98.38 93 ILE A N 1
ATOM 702 C CA . ILE A 1 93 ? 1.720 4.185 -4.190 1.00 98.38 93 ILE A CA 1
ATOM 703 C C . ILE A 1 93 ? 1.422 5.367 -3.254 1.00 98.38 93 ILE A C 1
ATOM 705 O O . ILE A 1 93 ? 1.193 5.157 -2.064 1.00 98.38 93 ILE A O 1
ATOM 709 N N . A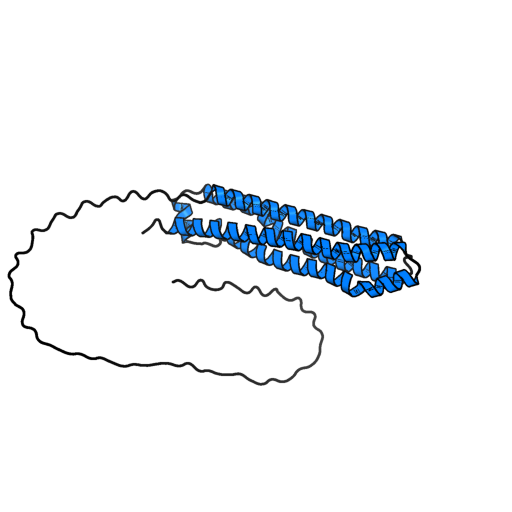RG A 1 94 ? 1.402 6.605 -3.767 1.00 97.94 94 ARG A N 1
ATOM 710 C CA . ARG A 1 94 ? 1.102 7.801 -2.958 1.00 97.94 94 ARG A CA 1
ATOM 711 C C . ARG A 1 94 ? -0.310 7.769 -2.387 1.00 97.94 94 ARG A C 1
ATOM 713 O O . ARG A 1 94 ? -0.479 8.056 -1.202 1.00 97.94 94 ARG A O 1
ATOM 720 N N . ASP A 1 95 ? -1.287 7.392 -3.201 1.00 97.88 95 ASP A N 1
ATOM 721 C CA . ASP A 1 95 ? -2.688 7.313 -2.799 1.00 97.88 95 ASP A CA 1
ATOM 722 C C . ASP A 1 95 ? -2.871 6.265 -1.695 1.00 97.88 95 ASP A C 1
ATOM 724 O O . ASP A 1 95 ? -3.459 6.560 -0.651 1.00 97.88 95 ASP A O 1
ATOM 728 N N . TYR A 1 96 ? -2.265 5.082 -1.848 1.00 97.44 96 TYR A N 1
ATOM 729 C CA . TYR A 1 96 ? -2.254 4.061 -0.799 1.00 97.44 96 TYR A CA 1
ATOM 730 C C . TYR A 1 96 ? -1.570 4.537 0.494 1.00 97.44 96 TYR A C 1
ATOM 732 O O . TYR A 1 96 ? -2.097 4.321 1.591 1.00 97.44 96 TYR A O 1
ATOM 740 N N . SER A 1 97 ? -0.403 5.186 0.400 1.00 96.31 97 SER A N 1
ATOM 741 C CA . SER A 1 97 ? 0.309 5.703 1.576 1.00 96.31 97 SER A CA 1
ATOM 742 C C . SER A 1 97 ? -0.512 6.772 2.304 1.00 96.31 97 SER A C 1
ATOM 744 O O . SER A 1 97 ? -0.570 6.761 3.535 1.00 96.31 97 SER A O 1
ATOM 746 N N . SER A 1 98 ? -1.196 7.652 1.566 1.00 96.50 98 SER A N 1
ATOM 747 C CA . SER A 1 98 ? -2.105 8.652 2.138 1.00 96.50 98 SER A CA 1
ATOM 748 C C . SER A 1 98 ? -3.287 7.994 2.850 1.00 96.50 98 SER A C 1
ATOM 750 O O . SER A 1 98 ? -3.570 8.314 4.005 1.00 96.50 98 SER A O 1
ATOM 752 N N . LEU A 1 99 ? -3.934 7.027 2.195 1.00 95.69 99 LEU A N 1
ATOM 753 C CA . LEU A 1 99 ? -5.045 6.269 2.767 1.00 95.69 99 LEU A CA 1
ATOM 754 C C . LEU A 1 99 ? -4.632 5.538 4.049 1.00 95.69 99 LEU A C 1
ATOM 756 O O . LEU A 1 99 ? -5.346 5.563 5.050 1.00 95.69 99 LEU A O 1
ATOM 760 N N . THR A 1 100 ? -3.443 4.935 4.055 1.00 94.81 100 THR A N 1
ATOM 761 C CA . THR A 1 100 ? -2.886 4.261 5.232 1.00 94.81 100 THR A CA 1
ATOM 762 C C . THR A 1 100 ? -2.628 5.232 6.388 1.00 94.81 100 THR A C 1
ATOM 764 O O . THR A 1 100 ? -2.957 4.922 7.537 1.00 94.81 100 THR A O 1
ATOM 767 N N . ALA A 1 101 ? -2.072 6.414 6.111 1.00 95.50 101 ALA A N 1
ATOM 768 C CA . ALA A 1 101 ? -1.814 7.434 7.128 1.00 95.50 101 ALA A CA 1
ATOM 769 C C . ALA A 1 101 ? -3.116 7.992 7.733 1.00 95.50 101 ALA A C 1
ATOM 771 O O . ALA A 1 101 ? -3.212 8.201 8.950 1.00 95.50 101 ALA A O 1
ATOM 772 N N . GLU A 1 102 ? -4.141 8.185 6.902 1.00 96.25 102 GLU A N 1
ATOM 773 C CA . GLU A 1 102 ? -5.476 8.579 7.346 1.00 96.25 102 GLU A CA 1
ATOM 774 C C . GLU A 1 102 ? -6.120 7.479 8.203 1.00 96.25 102 GLU A C 1
ATOM 776 O O . GLU A 1 102 ? -6.592 7.747 9.312 1.00 96.25 102 GLU A O 1
ATOM 781 N N . ALA A 1 103 ? -6.079 6.223 7.748 1.00 95.12 103 ALA A N 1
ATOM 782 C CA . ALA A 1 103 ? -6.612 5.082 8.486 1.00 95.12 103 ALA A CA 1
ATOM 783 C C . ALA A 1 103 ? -5.953 4.931 9.865 1.00 95.12 103 ALA A C 1
ATOM 785 O O . ALA A 1 103 ? -6.659 4.714 10.856 1.00 95.12 103 ALA A O 1
ATOM 786 N N . LYS A 1 104 ? -4.628 5.114 9.953 1.00 96.25 104 LYS A N 1
ATOM 787 C CA . LYS A 1 104 ? -3.878 5.169 11.216 1.00 96.25 104 LYS A CA 1
ATOM 788 C C . LYS A 1 104 ? -4.420 6.253 12.136 1.00 96.25 104 LYS A C 1
ATOM 790 O O . LYS A 1 104 ? -4.819 5.956 13.262 1.00 96.25 104 LYS A O 1
ATOM 795 N N . THR A 1 105 ? -4.444 7.492 11.651 1.00 96.94 105 THR A N 1
ATOM 796 C CA . THR A 1 105 ? -4.873 8.663 12.428 1.00 96.94 105 THR A CA 1
ATOM 797 C C . THR A 1 105 ? -6.284 8.466 12.967 1.00 96.94 105 THR A C 1
ATOM 799 O O . THR A 1 105 ? -6.509 8.587 14.171 1.00 96.94 105 THR A O 1
ATOM 802 N N . ASN A 1 106 ? -7.212 8.060 12.101 1.00 96.31 106 ASN A N 1
ATOM 803 C CA . ASN A 1 106 ? -8.604 7.870 12.475 1.00 96.31 106 ASN A CA 1
ATOM 804 C C . ASN A 1 106 ? -8.770 6.704 13.458 1.00 96.31 106 ASN A C 1
ATOM 806 O O . ASN A 1 106 ? -9.417 6.865 14.482 1.00 96.31 106 ASN A O 1
ATOM 810 N N . THR A 1 107 ? -8.130 5.553 13.219 1.00 96.12 107 THR A N 1
ATOM 811 C CA . THR A 1 107 ? -8.242 4.379 14.110 1.00 96.12 107 THR A CA 1
ATOM 812 C C . THR A 1 107 ? -7.714 4.676 15.513 1.00 96.12 107 THR A C 1
ATOM 814 O O . THR A 1 107 ? -8.348 4.313 16.501 1.00 96.12 107 THR A O 1
ATOM 817 N N . ILE A 1 108 ? -6.567 5.352 15.617 1.00 96.62 108 ILE A N 1
ATOM 818 C CA . ILE A 1 108 ? -6.003 5.733 16.916 1.00 96.62 108 ILE A CA 1
ATOM 819 C C . ILE A 1 108 ? -6.865 6.803 17.597 1.00 96.62 108 ILE A C 1
ATOM 821 O O . ILE A 1 108 ? -7.098 6.709 18.801 1.00 96.62 108 ILE A O 1
ATOM 825 N N . SER A 1 109 ? -7.381 7.784 16.849 1.00 96.69 109 SER A N 1
ATOM 826 C CA . SER A 1 109 ? -8.286 8.801 17.398 1.00 96.69 109 SER A CA 1
ATOM 827 C C . SER A 1 109 ? -9.594 8.194 17.904 1.00 96.69 109 SER A C 1
ATOM 829 O O . SER A 1 109 ? -10.060 8.571 18.976 1.00 96.69 109 SER A O 1
ATOM 831 N N . ASP A 1 110 ? -10.166 7.237 17.171 1.00 96.44 110 ASP A N 1
ATOM 832 C CA . ASP A 1 110 ? -11.391 6.537 17.558 1.00 96.44 110 ASP A CA 1
ATOM 833 C C . ASP A 1 110 ? -11.176 5.792 18.888 1.00 96.44 110 ASP A C 1
ATOM 835 O O . ASP A 1 110 ? -11.990 5.899 19.805 1.00 96.44 110 ASP A O 1
ATOM 839 N N . LEU A 1 111 ? -10.041 5.094 19.030 1.00 95.94 111 LEU A N 1
ATOM 840 C CA . LEU A 1 111 ? -9.664 4.403 20.268 1.00 95.94 111 LEU A CA 1
ATOM 841 C C . LEU A 1 111 ? -9.462 5.368 21.440 1.00 95.94 111 LEU A C 1
ATOM 843 O O . LEU A 1 111 ? -9.970 5.104 22.528 1.00 95.94 111 LEU A O 1
ATOM 847 N N . ASN A 1 112 ? -8.771 6.490 21.220 1.00 96.12 112 ASN A N 1
ATOM 848 C CA . ASN A 1 112 ? -8.610 7.523 22.245 1.00 96.12 112 ASN A CA 1
ATOM 849 C C . ASN A 1 112 ? -9.972 8.088 22.677 1.00 96.12 112 ASN A C 1
ATOM 851 O O . ASN A 1 112 ? -10.244 8.169 23.865 1.00 96.12 112 ASN A O 1
ATOM 855 N N . SER A 1 113 ? -10.878 8.368 21.734 1.00 96.00 113 SER A N 1
ATOM 856 C CA . SER A 1 113 ? -12.216 8.879 22.063 1.00 96.00 113 SER A CA 1
ATOM 857 C C . SER A 1 113 ? -13.049 7.896 22.895 1.00 96.00 113 SER A C 1
ATOM 859 O O . SER A 1 113 ? -13.880 8.312 23.708 1.00 96.00 113 SER A O 1
ATOM 861 N N . ILE A 1 114 ? -12.858 6.587 22.698 1.00 95.31 114 ILE A N 1
ATOM 862 C CA . ILE A 1 114 ? -13.487 5.557 23.534 1.00 95.31 114 ILE A CA 1
ATOM 863 C C . ILE A 1 114 ? -12.882 5.589 24.938 1.00 95.31 114 ILE A C 1
ATOM 865 O O . ILE A 1 114 ? -13.638 5.612 25.907 1.00 95.31 114 ILE A O 1
ATOM 869 N N . LEU A 1 115 ? -11.549 5.628 25.039 1.00 95.25 115 LEU A N 1
ATOM 870 C CA . LEU A 1 115 ? -10.821 5.704 26.308 1.00 95.25 115 LEU A CA 1
ATOM 871 C C . LEU A 1 115 ? -11.219 6.943 27.125 1.00 95.25 115 LEU A C 1
ATOM 873 O O . LEU A 1 115 ? -11.495 6.804 28.310 1.00 95.25 115 LEU A O 1
ATOM 877 N N . ASP A 1 116 ? -11.378 8.106 26.487 1.00 94.69 116 ASP A N 1
ATOM 878 C CA . ASP A 1 116 ? -11.807 9.359 27.132 1.00 94.69 116 ASP A CA 1
ATOM 879 C C . ASP A 1 116 ? -13.208 9.269 27.769 1.00 94.69 116 ASP A C 1
ATOM 881 O O . ASP A 1 116 ? -13.565 10.064 28.638 1.00 94.69 116 ASP A O 1
ATOM 885 N N . THR A 1 117 ? -14.033 8.313 27.326 1.00 92.12 117 THR A N 1
ATOM 886 C CA . THR A 1 117 ? -15.418 8.137 27.799 1.00 92.12 117 THR A CA 1
ATOM 887 C C . THR A 1 117 ? -15.500 7.233 29.040 1.00 92.12 117 THR A C 1
ATOM 889 O O . THR A 1 117 ? -16.539 7.168 29.698 1.00 92.12 117 THR A O 1
ATOM 892 N N . ILE A 1 118 ? -14.430 6.507 29.373 1.00 92.88 118 ILE A N 1
ATOM 893 C CA . ILE A 1 118 ? -14.405 5.511 30.452 1.00 92.88 118 ILE A CA 1
ATOM 894 C C . ILE A 1 118 ? -13.356 5.862 31.512 1.00 92.88 118 ILE A C 1
ATOM 896 O O . ILE A 1 118 ? -12.412 6.602 31.270 1.00 92.88 118 ILE A O 1
ATOM 900 N N . SER A 1 119 ? -13.515 5.330 32.726 1.00 81.62 119 SER A N 1
ATOM 901 C CA . SER A 1 119 ? -12.563 5.593 33.811 1.00 81.62 119 SER A CA 1
ATOM 902 C C . SER A 1 119 ? -11.278 4.779 33.648 1.00 81.62 119 SER A C 1
ATOM 904 O O . SER A 1 119 ? -11.340 3.563 33.441 1.00 81.62 119 SER A O 1
ATOM 906 N N . GLU A 1 120 ? -10.133 5.430 33.868 1.00 81.06 120 GLU A N 1
ATOM 907 C CA . GLU A 1 120 ? -8.790 4.828 33.835 1.00 81.06 120 GLU A CA 1
ATOM 908 C C . GLU A 1 120 ? -8.628 3.621 34.778 1.00 81.06 120 GLU A C 1
ATOM 910 O O . GLU A 1 120 ? -7.850 2.711 34.507 1.00 81.06 120 GLU A O 1
ATOM 915 N N . ASN A 1 121 ? -9.407 3.564 35.865 1.00 74.06 121 ASN A N 1
ATOM 916 C CA . ASN A 1 121 ? -9.337 2.483 36.856 1.00 74.06 121 ASN A CA 1
ATOM 917 C C . ASN A 1 121 ? -10.163 1.239 36.481 1.00 74.06 121 ASN A C 1
ATOM 919 O O . ASN A 1 121 ? -10.260 0.299 37.271 1.00 74.06 121 ASN A O 1
ATOM 923 N N . SER A 1 122 ? -10.802 1.224 35.309 1.00 86.25 122 SER A N 1
ATOM 924 C CA . SER A 1 122 ? -11.606 0.087 34.858 1.00 86.25 122 SER A CA 1
ATOM 925 C C . SER A 1 122 ? -10.760 -0.968 34.133 1.00 86.25 122 SER A C 1
ATOM 927 O O . SER A 1 122 ? -9.805 -0.658 33.418 1.00 86.25 122 SER A O 1
ATOM 929 N N . LEU A 1 123 ? -11.137 -2.244 34.267 1.00 91.44 123 LEU A N 1
ATOM 930 C CA . LEU A 1 123 ? -10.487 -3.335 33.529 1.00 91.44 123 LEU A CA 1
ATOM 931 C C . LEU A 1 123 ? -10.575 -3.117 32.009 1.00 91.44 123 LEU A C 1
ATOM 933 O O . LEU A 1 123 ? -9.596 -3.338 31.296 1.00 91.44 123 LEU A O 1
ATOM 937 N N . VAL A 1 124 ? -11.726 -2.641 31.520 1.00 93.75 124 VAL A N 1
ATOM 938 C CA . VAL A 1 124 ? -11.943 -2.374 30.091 1.00 93.75 124 VAL A CA 1
ATOM 939 C C . VAL A 1 124 ? -11.023 -1.274 29.560 1.00 93.75 124 VAL A C 1
ATOM 941 O O . VAL A 1 124 ? -10.545 -1.387 28.435 1.00 93.75 124 VAL A O 1
ATOM 944 N N . TYR A 1 125 ? -10.697 -0.264 30.377 1.00 95.31 125 TYR A N 1
ATOM 945 C CA . TYR A 1 125 ? -9.720 0.763 30.014 1.00 95.31 125 TYR A CA 1
ATOM 946 C C . TYR A 1 125 ? -8.352 0.141 29.754 1.00 95.31 125 TYR A C 1
ATOM 948 O O . TYR A 1 125 ? -7.752 0.364 28.707 1.00 95.31 125 TYR A O 1
ATOM 956 N N . THR A 1 126 ? -7.892 -0.723 30.664 1.00 94.38 126 THR A N 1
ATOM 957 C CA . THR A 1 126 ? -6.601 -1.408 30.508 1.00 94.38 126 THR A CA 1
ATOM 958 C C . THR A 1 126 ? -6.587 -2.299 29.261 1.00 94.38 126 THR A C 1
ATOM 960 O O . THR A 1 126 ? -5.608 -2.290 28.515 1.00 94.38 126 THR A O 1
ATOM 963 N N . LYS A 1 127 ? -7.677 -3.033 28.986 1.00 95.00 127 LYS A N 1
ATOM 964 C CA . LYS A 1 127 ? -7.812 -3.841 27.759 1.00 95.00 127 LYS A CA 1
ATOM 965 C C . LYS A 1 127 ? -7.709 -2.972 26.497 1.00 95.00 127 LYS A C 1
ATOM 967 O O . LYS A 1 127 ? -6.949 -3.306 25.587 1.00 95.00 127 LYS A O 1
ATOM 972 N N . LEU A 1 128 ? -8.428 -1.848 26.459 1.00 95.75 128 LEU A N 1
ATOM 973 C CA . LEU A 1 128 ? -8.431 -0.914 25.330 1.00 95.75 128 LEU A CA 1
ATOM 974 C C . LEU A 1 128 ? -7.079 -0.218 25.129 1.00 95.75 128 LEU A C 1
ATOM 976 O O . LEU A 1 128 ? -6.643 -0.080 23.989 1.00 95.75 128 LEU A O 1
ATOM 980 N N . GLU A 1 129 ? -6.378 0.159 26.200 1.00 96.12 129 GLU A N 1
ATOM 981 C CA . GLU A 1 129 ? -5.022 0.719 26.115 1.00 96.12 129 GLU A CA 1
ATOM 982 C C . GLU A 1 129 ? -4.021 -0.288 25.535 1.00 96.12 129 GLU A C 1
ATOM 984 O O . GLU A 1 129 ? -3.260 0.032 24.618 1.00 96.12 129 GLU A O 1
ATOM 989 N N . ILE A 1 130 ? -4.064 -1.542 26.000 1.00 95.88 130 ILE A N 1
ATOM 990 C CA . ILE A 1 130 ? -3.229 -2.619 25.452 1.00 95.88 130 ILE A CA 1
ATOM 991 C C . ILE A 1 130 ? -3.532 -2.823 23.962 1.00 95.88 130 ILE A C 1
ATOM 993 O O . ILE A 1 130 ? -2.614 -2.936 23.145 1.00 95.88 130 ILE A O 1
ATOM 997 N N . LEU A 1 131 ? -4.812 -2.854 23.584 1.00 96.44 131 LEU A N 1
ATOM 998 C CA . LEU A 1 131 ? -5.212 -2.977 22.187 1.00 96.44 131 LEU A CA 1
ATOM 999 C C . LEU A 1 131 ? -4.711 -1.797 21.344 1.00 96.44 131 LEU A C 1
ATOM 1001 O O . LEU A 1 131 ? -4.146 -2.014 20.271 1.00 96.44 131 LEU A O 1
ATOM 1005 N N . ARG A 1 132 ? -4.878 -0.566 21.835 1.00 96.88 132 ARG A N 1
ATOM 1006 C CA . ARG A 1 132 ? -4.399 0.654 21.179 1.00 96.88 132 ARG A CA 1
ATOM 1007 C C . ARG A 1 132 ? -2.897 0.603 20.944 1.00 96.88 132 ARG A C 1
ATOM 1009 O O . ARG A 1 132 ? -2.453 0.881 19.833 1.00 96.88 132 ARG A O 1
ATOM 1016 N N . SER A 1 133 ? -2.127 0.195 21.950 1.00 97.06 133 SER A N 1
ATOM 1017 C CA . SER A 1 133 ? -0.677 0.025 21.839 1.00 97.06 133 SER A CA 1
ATOM 1018 C C . SER A 1 133 ? -0.300 -1.004 20.765 1.00 97.06 133 SER A C 1
ATOM 1020 O O . SER A 1 133 ? 0.541 -0.729 19.907 1.00 97.06 133 SER A O 1
ATOM 1022 N N . HIS A 1 134 ? -0.974 -2.159 20.733 1.00 97.12 134 HIS A N 1
ATOM 1023 C CA . HIS A 1 134 ? -0.741 -3.169 19.697 1.00 97.12 134 HIS A CA 1
A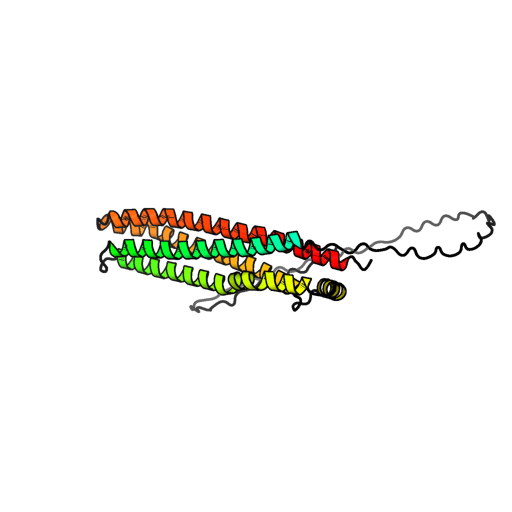TOM 1024 C C . HIS A 1 134 ? -1.070 -2.661 18.289 1.00 97.12 134 HIS A C 1
ATOM 1026 O O . HIS A 1 134 ? -0.294 -2.889 17.362 1.00 97.12 134 HIS A O 1
ATOM 1032 N N . ILE A 1 135 ? -2.195 -1.964 18.116 1.00 96.88 135 ILE A N 1
ATOM 1033 C CA . ILE A 1 135 ? -2.586 -1.384 16.825 1.00 96.88 135 ILE A CA 1
ATOM 1034 C C . ILE A 1 135 ? -1.583 -0.309 16.393 1.00 96.88 135 ILE A C 1
ATOM 1036 O O . ILE A 1 135 ? -1.158 -0.298 15.240 1.00 96.88 135 ILE A O 1
ATOM 1040 N N . ALA A 1 136 ? -1.139 0.550 17.313 1.00 96.62 136 ALA A N 1
ATOM 1041 C CA . ALA A 1 136 ? -0.106 1.542 17.034 1.00 96.62 136 ALA A CA 1
ATOM 1042 C C . ALA A 1 136 ? 1.205 0.883 16.576 1.00 96.62 136 ALA A C 1
ATOM 1044 O O . ALA A 1 136 ? 1.814 1.344 15.614 1.00 96.62 136 ALA A O 1
ATOM 1045 N N . SER A 1 137 ? 1.609 -0.228 17.202 1.00 97.31 137 SER A N 1
ATOM 1046 C CA . SER A 1 137 ? 2.791 -0.989 16.786 1.00 97.31 137 SER A CA 1
ATOM 1047 C C . SER A 1 137 ? 2.655 -1.572 15.377 1.00 97.31 137 SER A C 1
ATOM 1049 O O . SER A 1 137 ? 3.624 -1.521 14.623 1.00 97.31 137 SER A O 1
ATOM 1051 N N . LEU A 1 138 ? 1.476 -2.074 14.994 1.00 97.25 138 LEU A N 1
ATOM 1052 C CA . LEU A 1 138 ? 1.230 -2.543 13.624 1.00 97.25 138 LEU A CA 1
ATOM 1053 C C . LEU A 1 138 ? 1.356 -1.401 12.611 1.00 97.25 138 LEU A C 1
ATOM 1055 O O . LEU A 1 138 ? 1.992 -1.571 11.574 1.00 97.25 138 LEU A O 1
ATOM 1059 N N . TYR A 1 139 ? 0.823 -0.219 12.927 1.00 97.06 139 TYR A N 1
ATOM 1060 C CA . TYR A 1 139 ? 0.985 0.950 12.063 1.00 97.06 139 TYR A CA 1
ATOM 1061 C C . TYR A 1 139 ? 2.438 1.427 11.966 1.00 97.06 139 TYR A C 1
ATOM 1063 O O . TYR A 1 139 ? 2.854 1.834 10.890 1.00 97.06 139 TYR A O 1
ATOM 1071 N N . LEU A 1 140 ? 3.235 1.325 13.034 1.00 97.00 140 LEU A N 1
ATOM 1072 C CA . LEU A 1 140 ? 4.672 1.613 12.955 1.00 97.00 140 LEU A CA 1
ATOM 1073 C C . LEU A 1 140 ? 5.396 0.653 12.001 1.00 97.00 140 LEU A C 1
ATOM 1075 O O . LEU A 1 140 ? 6.243 1.090 11.230 1.00 97.00 140 LEU A O 1
ATOM 1079 N N . MET A 1 141 ? 5.037 -0.635 12.006 1.00 97.62 141 MET A N 1
ATOM 1080 C CA . MET A 1 141 ? 5.573 -1.594 11.030 1.00 97.62 141 MET A CA 1
ATOM 1081 C C . MET A 1 141 ? 5.125 -1.253 9.602 1.00 97.62 141 MET A C 1
ATOM 1083 O O . MET A 1 141 ? 5.911 -1.369 8.667 1.00 97.62 141 MET A O 1
ATOM 1087 N N . LYS A 1 142 ? 3.880 -0.795 9.415 1.00 96.81 142 LYS A N 1
ATOM 1088 C CA . LYS A 1 142 ? 3.399 -0.328 8.105 1.00 96.81 142 LYS A CA 1
ATOM 1089 C C . LYS A 1 142 ? 4.165 0.901 7.611 1.00 96.81 142 LYS A C 1
ATOM 1091 O O . LYS A 1 142 ? 4.495 0.960 6.425 1.00 96.81 142 LYS A O 1
ATOM 1096 N N . ASP A 1 143 ? 4.459 1.850 8.497 1.00 96.75 143 ASP A N 1
ATOM 1097 C CA . ASP A 1 143 ? 5.248 3.042 8.175 1.00 96.75 143 ASP A CA 1
ATOM 1098 C C . ASP A 1 143 ? 6.676 2.658 7.758 1.00 96.75 143 ASP A C 1
ATOM 1100 O O . ASP A 1 143 ? 7.175 3.161 6.753 1.00 96.75 143 ASP A O 1
ATOM 1104 N N . ASP A 1 144 ? 7.299 1.713 8.471 1.00 96.94 144 ASP A N 1
ATOM 1105 C CA . ASP A 1 144 ? 8.629 1.176 8.153 1.00 96.94 144 ASP A CA 1
ATOM 1106 C C . ASP A 1 144 ? 8.681 0.587 6.734 1.00 96.94 144 ASP A C 1
ATOM 1108 O O . ASP A 1 144 ? 9.534 0.955 5.923 1.00 96.94 144 ASP A O 1
ATOM 1112 N N . ILE A 1 145 ? 7.689 -0.237 6.371 1.00 96.00 145 ILE A N 1
ATOM 1113 C CA . ILE A 1 145 ? 7.571 -0.768 5.008 1.00 96.00 145 ILE A CA 1
ATOM 1114 C C . ILE A 1 145 ? 7.402 0.363 3.981 1.00 96.00 145 ILE A C 1
ATOM 1116 O O . ILE A 1 145 ? 8.020 0.328 2.914 1.00 96.00 145 ILE A O 1
ATOM 1120 N N . SER A 1 146 ? 6.591 1.382 4.280 1.00 95.19 146 SER A N 1
ATOM 1121 C CA . SER A 1 146 ? 6.416 2.516 3.366 1.00 95.19 146 SER A CA 1
ATOM 1122 C C . SER A 1 146 ? 7.737 3.261 3.140 1.00 95.19 146 SER A C 1
ATOM 1124 O O . SER A 1 146 ? 8.087 3.555 1.998 1.00 95.19 146 SER A O 1
ATOM 1126 N N . ILE A 1 147 ? 8.499 3.519 4.205 1.00 96.62 147 ILE A N 1
ATOM 1127 C CA . ILE A 1 147 ? 9.790 4.218 4.143 1.00 96.62 147 ILE A CA 1
ATOM 1128 C C . ILE A 1 147 ? 10.825 3.411 3.355 1.00 96.62 147 ILE A C 1
ATOM 1130 O O . ILE A 1 147 ? 11.569 3.983 2.562 1.00 96.62 147 ILE A O 1
ATOM 1134 N N . HIS A 1 148 ? 10.880 2.093 3.553 1.00 96.31 148 HIS A N 1
ATOM 1135 C CA . HIS A 1 148 ? 11.942 1.263 2.985 1.00 96.31 148 HIS A CA 1
ATOM 1136 C C . HIS A 1 148 ? 11.661 0.722 1.583 1.00 96.31 148 HIS A C 1
ATOM 1138 O O . HIS A 1 148 ? 12.606 0.363 0.881 1.00 96.31 148 HIS A O 1
ATOM 1144 N N . TYR A 1 149 ? 10.399 0.672 1.152 1.00 96.69 149 TYR A N 1
ATOM 1145 C CA . TYR A 1 149 ? 10.038 0.057 -0.129 1.00 96.69 149 TYR A CA 1
ATOM 1146 C C . TYR A 1 149 ? 9.226 0.973 -1.041 1.00 96.69 149 TYR A C 1
ATOM 1148 O O . TYR A 1 149 ? 9.454 0.981 -2.250 1.00 96.69 149 TYR A O 1
ATOM 1156 N N . PHE A 1 150 ? 8.301 1.762 -0.494 1.00 97.31 150 PHE A N 1
ATOM 1157 C CA . PHE A 1 150 ? 7.405 2.596 -1.298 1.00 97.31 150 PHE A CA 1
ATOM 1158 C C . PHE A 1 150 ? 8.033 3.943 -1.649 1.00 97.31 150 PHE A C 1
ATOM 1160 O O . PHE A 1 150 ? 8.059 4.304 -2.827 1.00 97.31 150 PHE A O 1
ATOM 1167 N N . SER A 1 151 ? 8.617 4.645 -0.675 1.00 96.62 151 SER A N 1
ATOM 1168 C CA . SER A 1 151 ? 9.321 5.909 -0.934 1.00 96.62 151 SER A CA 1
ATOM 1169 C C . SER A 1 151 ? 10.470 5.743 -1.939 1.00 96.62 151 SER A C 1
ATOM 1171 O O . SER A 1 151 ? 10.493 6.483 -2.925 1.00 96.62 151 SER A O 1
ATOM 1173 N N . PRO A 1 152 ? 11.351 4.726 -1.821 1.00 95.62 152 PRO A N 1
ATOM 1174 C CA . PRO A 1 152 ? 12.426 4.537 -2.790 1.00 95.62 152 PRO A CA 1
ATOM 1175 C C . PRO A 1 152 ? 11.908 4.220 -4.191 1.00 95.62 152 PRO A C 1
ATOM 1177 O O . PRO A 1 152 ? 12.527 4.628 -5.168 1.00 95.62 152 PRO A O 1
ATOM 1180 N N . ALA A 1 153 ? 10.772 3.527 -4.314 1.00 96.31 153 ALA A N 1
ATOM 1181 C CA . ALA A 1 153 ? 10.157 3.276 -5.611 1.00 96.31 153 ALA A CA 1
ATOM 1182 C C . ALA A 1 153 ? 9.653 4.572 -6.260 1.00 96.31 153 ALA A C 1
ATOM 1184 O O . ALA A 1 153 ? 9.946 4.818 -7.428 1.00 96.31 153 ALA A O 1
ATOM 1185 N N . ILE A 1 154 ? 8.955 5.421 -5.499 1.00 96.94 154 ILE A N 1
ATOM 1186 C CA . ILE A 1 154 ? 8.491 6.736 -5.964 1.00 96.94 154 ILE A CA 1
ATOM 1187 C C . ILE A 1 154 ? 9.661 7.589 -6.469 1.00 96.94 154 ILE A C 1
ATOM 1189 O O . ILE A 1 154 ? 9.543 8.242 -7.504 1.00 96.94 154 ILE A O 1
ATOM 1193 N N . GLU A 1 155 ? 10.773 7.593 -5.738 1.00 96.19 155 GLU A N 1
ATOM 1194 C CA . GLU A 1 155 ? 11.935 8.431 -6.041 1.00 96.19 155 GLU A CA 1
ATOM 1195 C C . GLU A 1 155 ? 12.787 7.865 -7.181 1.00 96.19 155 GLU A C 1
ATOM 1197 O O . GLU A 1 155 ? 13.257 8.613 -8.036 1.00 96.19 155 GLU A O 1
ATOM 1202 N N . SER A 1 156 ? 12.978 6.545 -7.216 1.00 96.12 156 SER A N 1
ATOM 1203 C CA . SER A 1 156 ? 13.965 5.922 -8.101 1.00 96.12 156 SER A CA 1
ATOM 1204 C C . SER A 1 156 ? 13.409 5.565 -9.474 1.00 96.12 156 SER A C 1
ATOM 1206 O O . SER A 1 156 ? 14.144 5.680 -10.447 1.00 96.12 156 SER A O 1
ATOM 1208 N N . PHE A 1 157 ? 12.148 5.129 -9.600 1.00 94.81 157 PHE A N 1
ATOM 1209 C CA . PHE A 1 157 ? 11.628 4.659 -10.896 1.00 94.81 157 PHE A CA 1
ATOM 1210 C C . PHE A 1 157 ? 11.717 5.703 -12.013 1.00 94.81 157 PHE A C 1
ATOM 1212 O O . PHE A 1 157 ? 12.271 5.374 -13.064 1.00 94.81 157 PHE A O 1
ATOM 1219 N N . PRO A 1 158 ? 11.218 6.941 -11.822 1.00 96.12 158 PRO A N 1
ATOM 1220 C CA . PRO A 1 158 ? 11.265 7.949 -12.878 1.00 96.12 158 PRO A CA 1
ATOM 1221 C C . PRO A 1 158 ? 12.701 8.324 -13.251 1.00 96.12 158 PRO A C 1
ATOM 1223 O O . PRO A 1 158 ? 12.992 8.575 -14.416 1.00 96.12 158 PRO A O 1
ATOM 1226 N N . VAL A 1 159 ? 13.600 8.340 -12.261 1.00 97.06 159 VAL A N 1
ATOM 1227 C CA . VAL A 1 159 ? 15.013 8.676 -12.453 1.00 97.06 159 VAL A CA 1
ATOM 1228 C C . VAL A 1 159 ? 15.720 7.584 -13.245 1.00 97.06 159 VAL A C 1
ATOM 1230 O O . VAL A 1 159 ? 16.322 7.892 -14.261 1.00 97.06 159 VAL A O 1
ATOM 1233 N N . LEU A 1 160 ? 15.588 6.318 -12.843 1.00 96.69 160 LEU A N 1
ATOM 1234 C CA . LEU A 1 160 ? 16.225 5.186 -13.524 1.00 96.69 160 LEU A CA 1
ATOM 1235 C C . LEU A 1 160 ? 15.752 5.038 -14.968 1.00 96.69 160 LEU A C 1
ATOM 1237 O O . LEU A 1 160 ? 16.554 4.746 -15.849 1.00 96.69 160 LEU A O 1
ATOM 1241 N N . TRP A 1 161 ? 14.455 5.240 -15.209 1.00 96.12 161 TRP A N 1
ATOM 1242 C CA . TRP A 1 161 ? 13.915 5.178 -16.561 1.00 96.12 161 TRP A CA 1
ATOM 1243 C C . TRP A 1 161 ? 14.455 6.307 -17.435 1.00 96.12 161 TRP A C 1
ATOM 1245 O O . TRP A 1 161 ? 14.896 6.068 -18.554 1.00 96.12 161 TRP A O 1
ATOM 1255 N N . LYS A 1 162 ? 14.496 7.530 -16.901 1.00 96.06 162 LYS A N 1
ATOM 1256 C CA . LYS A 1 162 ? 15.088 8.666 -17.603 1.00 96.06 162 LYS A CA 1
ATOM 1257 C C . LYS A 1 162 ? 16.582 8.462 -17.871 1.00 96.06 162 LYS A C 1
ATOM 1259 O O . LYS A 1 162 ? 17.021 8.690 -18.988 1.00 96.06 162 LYS A O 1
ATOM 1264 N N . GLU A 1 163 ? 17.341 8.007 -16.874 1.00 95.62 163 GLU A N 1
ATOM 1265 C CA . GLU A 1 163 ? 18.766 7.688 -17.016 1.00 95.62 163 GLU A CA 1
ATOM 1266 C C . GLU A 1 163 ? 18.996 6.672 -18.135 1.00 95.62 163 GLU A C 1
ATOM 1268 O O . GLU A 1 163 ? 19.930 6.838 -18.908 1.00 95.62 163 GLU A O 1
ATOM 1273 N N . PHE A 1 164 ? 18.133 5.657 -18.248 1.00 94.56 164 PHE A N 1
ATOM 1274 C CA . PHE A 1 164 ? 18.194 4.676 -19.326 1.00 94.56 164 PHE A CA 1
ATOM 1275 C C . PHE A 1 164 ? 17.900 5.294 -20.703 1.00 94.56 164 PHE A C 1
ATOM 1277 O O . PHE A 1 164 ? 18.625 5.032 -21.661 1.00 94.56 164 PHE A O 1
ATOM 1284 N N . LEU A 1 165 ? 16.873 6.143 -20.806 1.00 93.75 165 LEU A N 1
ATOM 1285 C CA . LEU A 1 165 ? 16.530 6.842 -22.051 1.00 93.75 165 LEU A CA 1
ATOM 1286 C C . LEU A 1 165 ? 17.613 7.828 -22.514 1.00 93.75 165 LEU A C 1
ATOM 1288 O O . LEU A 1 165 ? 17.747 8.053 -23.712 1.00 93.75 165 LEU A O 1
ATOM 1292 N N . ASP A 1 166 ? 18.376 8.401 -21.582 1.00 95.50 166 ASP A N 1
ATOM 1293 C CA . ASP A 1 166 ? 19.467 9.337 -21.875 1.00 95.50 166 ASP A CA 1
ATOM 1294 C C . ASP A 1 166 ? 20.747 8.627 -22.391 1.00 95.50 166 ASP A C 1
ATOM 1296 O O . ASP A 1 166 ? 21.692 9.297 -22.819 1.00 95.50 166 ASP A O 1
ATOM 1300 N N . LEU A 1 167 ? 20.805 7.288 -22.354 1.00 93.81 167 LEU A N 1
ATOM 1301 C CA . LEU A 1 167 ? 21.894 6.494 -22.938 1.00 93.81 167 LEU A CA 1
ATOM 1302 C C . LEU A 1 167 ? 21.813 6.479 -24.472 1.00 93.81 167 LEU A C 1
ATOM 1304 O O . LEU A 1 167 ? 20.735 6.561 -25.056 1.00 93.81 167 LEU A O 1
ATOM 1308 N N . ASP A 1 168 ? 22.958 6.310 -25.133 1.00 93.62 168 ASP A N 1
ATOM 1309 C CA . ASP A 1 168 ? 22.982 6.001 -26.562 1.00 93.62 168 ASP A CA 1
ATOM 1310 C C . ASP A 1 168 ? 22.473 4.573 -26.839 1.00 93.62 168 ASP A C 1
ATOM 1312 O O . ASP A 1 168 ? 22.525 3.697 -25.972 1.00 93.62 168 ASP A O 1
ATOM 1316 N N . GLU A 1 169 ? 21.999 4.336 -28.063 1.00 90.88 169 GLU A N 1
ATOM 1317 C CA . GLU A 1 169 ? 21.377 3.073 -28.485 1.00 90.88 169 GLU A CA 1
ATOM 1318 C C . GLU A 1 169 ? 22.294 1.853 -28.280 1.00 90.88 169 GLU A C 1
ATOM 1320 O O . GLU A 1 169 ? 21.850 0.826 -27.766 1.00 90.88 169 GLU A O 1
ATOM 1325 N N . GLU A 1 170 ? 23.592 1.967 -28.591 1.00 91.50 170 GLU A N 1
ATO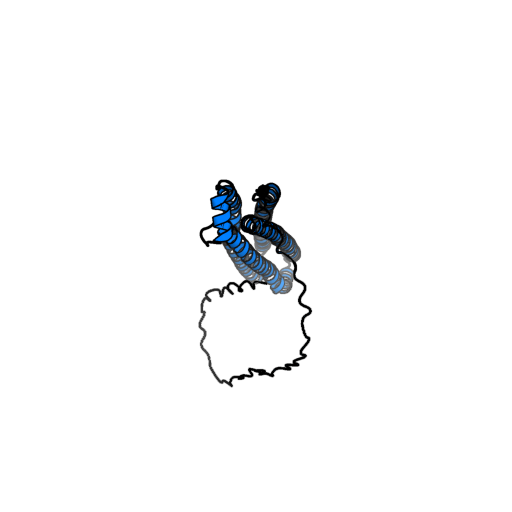M 1326 C CA . GLU A 1 170 ? 24.558 0.873 -28.403 1.00 91.50 170 GLU A CA 1
ATOM 1327 C C . GLU A 1 170 ? 24.685 0.516 -26.914 1.00 91.50 170 GLU A C 1
ATOM 1329 O O . GLU A 1 170 ? 24.681 -0.662 -26.537 1.00 91.50 170 GLU A O 1
ATOM 1334 N N . THR A 1 171 ? 24.733 1.527 -26.042 1.00 92.75 171 THR A N 1
ATOM 1335 C CA . THR A 1 171 ? 24.756 1.325 -24.592 1.00 92.75 171 THR A CA 1
ATOM 1336 C C . THR A 1 171 ? 23.436 0.742 -24.073 1.00 92.75 171 THR A C 1
ATOM 1338 O O . THR A 1 171 ? 23.476 -0.184 -23.258 1.00 92.75 171 THR A O 1
ATOM 1341 N N . GLN A 1 172 ? 22.276 1.197 -24.561 1.00 92.38 172 GLN A N 1
ATOM 1342 C CA . GLN A 1 172 ? 20.964 0.634 -24.201 1.00 92.38 172 GLN A CA 1
ATOM 1343 C C . GLN A 1 172 ? 20.868 -0.854 -24.561 1.00 92.38 172 GLN A C 1
ATOM 1345 O O . GLN A 1 172 ? 20.508 -1.681 -23.716 1.00 92.38 172 GLN A O 1
ATOM 1350 N N . GLN A 1 173 ? 21.270 -1.220 -25.780 1.00 90.94 173 GLN A N 1
ATOM 1351 C CA . GLN A 1 173 ? 21.334 -2.611 -26.229 1.00 90.94 173 GLN A CA 1
ATOM 1352 C C . GLN A 1 173 ? 22.323 -3.425 -25.385 1.00 90.94 173 GLN A C 1
ATOM 1354 O O . GLN A 1 173 ? 22.029 -4.551 -24.967 1.00 90.94 173 GLN A O 1
ATOM 1359 N N . ALA A 1 174 ? 23.494 -2.863 -25.071 1.00 91.06 174 ALA A N 1
ATOM 1360 C CA . ALA A 1 174 ? 24.476 -3.521 -24.219 1.00 91.06 174 ALA A CA 1
ATOM 1361 C C . ALA A 1 174 ? 23.938 -3.774 -22.799 1.00 91.06 174 ALA A C 1
ATOM 1363 O O . ALA A 1 174 ? 24.180 -4.854 -22.248 1.00 91.06 174 ALA A O 1
ATOM 1364 N N . GLU A 1 175 ? 23.199 -2.831 -22.205 1.00 91.19 175 GLU A N 1
ATOM 1365 C CA . GLU A 1 175 ? 22.535 -3.023 -20.911 1.00 91.19 175 GLU A CA 1
ATOM 1366 C C . GLU A 1 175 ? 21.465 -4.120 -20.979 1.00 91.19 175 GLU A C 1
ATOM 1368 O O . GLU A 1 175 ? 21.487 -5.041 -20.152 1.00 91.19 175 GLU A O 1
ATOM 1373 N N . ALA A 1 176 ? 20.594 -4.076 -21.994 1.00 89.75 176 ALA A N 1
ATOM 1374 C CA . ALA A 1 176 ? 19.534 -5.061 -22.214 1.00 89.75 176 ALA A CA 1
ATOM 1375 C C . ALA A 1 176 ? 20.086 -6.489 -22.386 1.00 89.75 176 ALA A C 1
ATOM 1377 O O . ALA A 1 176 ? 19.514 -7.455 -21.872 1.00 89.75 176 ALA A O 1
ATOM 1378 N N . ARG A 1 177 ? 21.240 -6.634 -23.053 1.00 88.44 177 ARG A N 1
ATOM 1379 C CA . ARG A 1 177 ? 21.925 -7.924 -23.254 1.00 88.44 177 ARG A CA 1
ATOM 1380 C C . ARG A 1 177 ? 22.653 -8.415 -22.011 1.00 88.44 177 ARG A C 1
ATOM 1382 O O . ARG A 1 177 ? 22.600 -9.604 -21.703 1.00 88.44 177 ARG A O 1
ATOM 1389 N N . ARG A 1 178 ? 23.376 -7.527 -21.320 1.00 88.00 178 ARG A N 1
ATOM 1390 C CA . ARG A 1 178 ? 24.205 -7.905 -20.163 1.00 88.00 178 ARG A CA 1
ATOM 1391 C C . ARG A 1 178 ? 23.370 -8.212 -18.929 1.00 88.00 178 ARG A C 1
ATOM 1393 O O . ARG A 1 178 ? 23.830 -8.998 -18.105 1.00 88.00 178 ARG A O 1
ATOM 1400 N N . GLN A 1 179 ? 22.206 -7.570 -18.778 1.00 86.75 179 GLN A N 1
ATOM 1401 C CA . GLN A 1 179 ? 21.329 -7.701 -17.606 1.00 86.75 179 GLN A CA 1
ATOM 1402 C C . GLN A 1 179 ? 22.116 -7.607 -16.287 1.00 86.75 179 GLN A C 1
ATOM 1404 O O . GLN A 1 179 ? 21.909 -8.364 -15.336 1.00 86.75 179 GLN A O 1
ATOM 1409 N N . SER A 1 180 ? 23.077 -6.679 -16.242 1.00 89.75 180 SER A N 1
ATOM 1410 C CA . SER A 1 180 ? 23.934 -6.488 -15.075 1.00 89.75 180 SER A CA 1
ATOM 1411 C C . SER A 1 180 ? 23.094 -5.999 -13.893 1.00 89.75 180 SER A C 1
ATOM 1413 O O . SER A 1 180 ? 22.281 -5.094 -14.089 1.00 89.75 180 SER A O 1
ATOM 1415 N N . PRO A 1 181 ? 23.326 -6.476 -12.656 1.00 87.31 181 PRO A N 1
ATOM 1416 C CA . PRO A 1 181 ? 22.652 -5.950 -11.466 1.00 87.31 181 PRO A CA 1
ATOM 1417 C C . PRO A 1 181 ? 22.821 -4.436 -11.268 1.00 87.31 181 PRO A C 1
ATOM 1419 O O . PRO A 1 181 ? 22.016 -3.811 -10.585 1.00 87.31 181 PRO A O 1
ATOM 1422 N N . ALA A 1 182 ? 23.872 -3.850 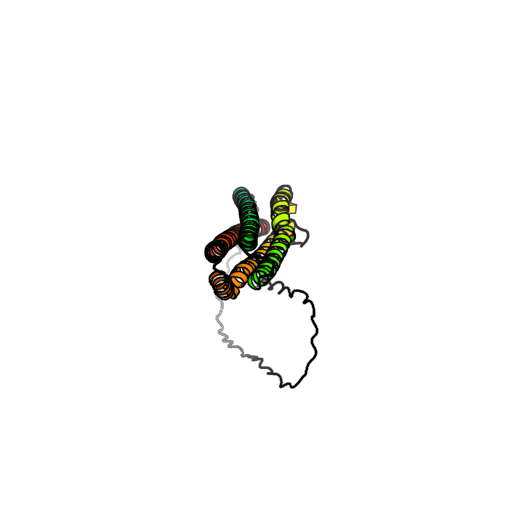-11.852 1.00 87.56 182 ALA A N 1
ATOM 1423 C CA . ALA A 1 182 ? 24.136 -2.416 -11.799 1.00 87.56 182 ALA A CA 1
ATOM 1424 C C . ALA A 1 182 ? 23.362 -1.596 -12.851 1.00 87.56 182 ALA A C 1
ATOM 1426 O O . ALA A 1 182 ? 23.296 -0.378 -12.707 1.00 87.56 182 ALA A O 1
ATOM 1427 N N . SER A 1 183 ? 22.788 -2.235 -13.879 1.00 91.31 183 SER A N 1
ATOM 1428 C CA . SER A 1 183 ? 22.046 -1.546 -14.950 1.00 91.31 183 SER A CA 1
ATOM 1429 C C . SER A 1 183 ? 20.756 -0.907 -14.436 1.00 91.31 183 SER A C 1
ATOM 1431 O O . SER A 1 183 ? 20.129 -1.418 -13.497 1.00 91.31 183 SER A O 1
ATOM 1433 N N . GLY A 1 184 ? 20.337 0.194 -15.067 1.00 92.50 184 GLY A N 1
ATOM 1434 C CA . GLY A 1 184 ? 19.118 0.916 -14.689 1.00 92.50 184 GLY A CA 1
ATOM 1435 C C . GLY A 1 184 ? 17.883 0.013 -14.742 1.00 92.50 184 GLY A C 1
ATOM 1436 O O . GLY A 1 184 ? 17.133 -0.083 -13.767 1.00 92.50 184 GLY A O 1
ATOM 1437 N N . ILE A 1 185 ? 17.749 -0.758 -15.824 1.00 92.69 185 ILE A N 1
ATOM 1438 C CA . ILE A 1 185 ? 16.651 -1.711 -16.037 1.00 92.69 185 ILE A CA 1
ATOM 1439 C C . ILE A 1 185 ? 16.601 -2.789 -14.948 1.00 92.69 185 ILE A C 1
ATOM 1441 O O . ILE A 1 185 ? 15.544 -3.050 -14.369 1.00 92.69 185 ILE A O 1
ATOM 1445 N N . MET A 1 186 ? 17.731 -3.420 -14.614 1.00 94.69 186 MET A N 1
ATOM 1446 C CA . MET A 1 186 ? 17.724 -4.474 -13.590 1.00 94.69 186 MET A CA 1
ATOM 1447 C C . MET A 1 186 ? 17.445 -3.921 -12.195 1.00 94.69 186 MET A C 1
ATOM 1449 O O . MET A 1 186 ? 16.794 -4.583 -11.378 1.00 94.69 186 MET A O 1
ATOM 1453 N N . ARG A 1 187 ? 17.879 -2.687 -11.918 1.00 96.06 187 ARG A N 1
ATOM 1454 C CA . ARG A 1 187 ? 17.501 -1.973 -10.695 1.00 96.06 187 ARG A CA 1
ATOM 1455 C C . ARG A 1 187 ? 15.994 -1.712 -10.664 1.00 96.06 187 ARG A C 1
ATOM 1457 O O . ARG A 1 187 ? 15.378 -1.986 -9.637 1.00 96.06 187 ARG A O 1
ATOM 1464 N N . MET A 1 188 ? 15.378 -1.300 -11.774 1.00 96.50 188 MET A N 1
ATOM 1465 C CA . MET A 1 188 ? 13.918 -1.158 -11.879 1.00 96.50 188 MET A CA 1
ATOM 1466 C C . MET A 1 188 ? 13.195 -2.482 -11.596 1.00 96.50 188 MET A C 1
ATOM 1468 O O . MET A 1 188 ? 12.312 -2.515 -10.738 1.00 96.50 188 MET A O 1
ATOM 1472 N N . PHE A 1 189 ? 13.609 -3.600 -12.206 1.00 96.69 189 PHE A N 1
ATOM 1473 C CA . PHE A 1 189 ? 13.037 -4.920 -11.896 1.00 96.69 189 PHE A CA 1
ATOM 1474 C C . PHE A 1 189 ? 13.198 -5.310 -10.425 1.00 96.69 189 PHE A C 1
ATOM 1476 O O . PHE A 1 189 ? 12.272 -5.865 -9.828 1.00 96.69 189 PHE A O 1
ATOM 1483 N N . THR A 1 190 ? 14.343 -4.990 -9.822 1.00 96.38 190 THR A N 1
ATOM 1484 C CA . THR A 1 190 ? 14.596 -5.233 -8.396 1.00 96.38 190 THR A CA 1
ATOM 1485 C C . THR A 1 190 ? 13.619 -4.444 -7.527 1.00 96.38 190 THR A C 1
ATOM 1487 O O . THR A 1 190 ? 13.031 -5.006 -6.604 1.00 96.38 190 THR A O 1
ATOM 1490 N N . ILE A 1 191 ? 13.373 -3.171 -7.847 1.00 96.69 191 ILE A N 1
ATOM 1491 C CA . ILE A 1 191 ? 12.386 -2.361 -7.127 1.00 96.69 191 ILE A CA 1
ATOM 1492 C C . ILE A 1 191 ? 10.974 -2.936 -7.332 1.00 96.69 191 ILE A C 1
ATOM 1494 O O . ILE A 1 191 ? 10.246 -3.091 -6.354 1.00 96.69 191 ILE A O 1
ATOM 1498 N N . LEU A 1 192 ? 10.589 -3.338 -8.554 1.00 97.19 192 LEU A N 1
ATOM 1499 C CA . LEU A 1 192 ? 9.282 -3.972 -8.801 1.00 97.19 192 LEU A CA 1
ATOM 1500 C C . LEU A 1 192 ? 9.136 -5.258 -7.977 1.00 97.19 192 LEU A C 1
ATOM 1502 O O . LEU A 1 192 ? 8.079 -5.510 -7.401 1.00 97.19 192 LEU A O 1
ATOM 1506 N N . ALA A 1 193 ? 10.165 -6.101 -7.907 1.00 96.31 193 ALA A N 1
ATOM 1507 C CA . ALA A 1 193 ? 10.143 -7.317 -7.095 1.00 96.31 193 ALA A CA 1
ATOM 1508 C C . ALA A 1 193 ? 9.956 -7.001 -5.601 1.00 96.31 193 ALA A C 1
ATOM 1510 O O . ALA A 1 193 ? 9.087 -7.592 -4.954 1.00 96.31 193 ALA A O 1
ATOM 1511 N N . SER A 1 194 ? 10.696 -6.022 -5.082 1.00 96.69 194 SER A N 1
ATOM 1512 C CA . SER A 1 194 ? 10.584 -5.560 -3.697 1.00 96.69 194 SER A CA 1
ATOM 1513 C C . SER A 1 194 ? 9.205 -4.974 -3.383 1.00 96.69 194 SER A C 1
ATOM 1515 O O . SER A 1 194 ? 8.636 -5.296 -2.342 1.00 96.69 194 SER A O 1
ATOM 1517 N N . LEU A 1 195 ? 8.612 -4.204 -4.305 1.00 96.94 195 LEU A N 1
ATOM 1518 C CA . LEU A 1 195 ? 7.249 -3.680 -4.164 1.00 96.94 195 LEU A CA 1
ATOM 1519 C C . LEU A 1 195 ? 6.220 -4.795 -3.976 1.00 96.94 195 LEU A C 1
ATOM 1521 O O . LEU A 1 195 ? 5.344 -4.674 -3.126 1.00 96.94 195 LEU A O 1
ATOM 1525 N N . ARG A 1 196 ? 6.337 -5.902 -4.721 1.00 97.25 196 ARG A N 1
ATOM 1526 C CA . ARG A 1 196 ? 5.439 -7.054 -4.547 1.00 97.25 196 ARG A CA 1
ATOM 1527 C C . ARG A 1 196 ? 5.547 -7.636 -3.139 1.00 97.25 196 ARG A C 1
ATOM 1529 O O . ARG A 1 196 ? 4.526 -7.896 -2.512 1.00 97.25 196 ARG A O 1
ATOM 1536 N N . GLY A 1 197 ? 6.773 -7.844 -2.658 1.00 96.88 197 GLY A N 1
ATOM 1537 C CA . GLY A 1 197 ? 7.011 -8.340 -1.301 1.00 96.88 197 GLY A CA 1
ATOM 1538 C C . GLY A 1 197 ? 6.424 -7.405 -0.243 1.00 96.88 197 GLY A C 1
ATOM 1539 O O . GLY A 1 197 ? 5.699 -7.856 0.639 1.00 96.88 197 GLY A O 1
ATOM 1540 N N . ALA A 1 198 ? 6.666 -6.103 -0.386 1.00 97.62 198 ALA A N 1
ATOM 1541 C CA . ALA A 1 198 ? 6.138 -5.076 0.503 1.00 97.62 198 ALA A CA 1
ATOM 1542 C C . ALA A 1 198 ? 4.601 -5.023 0.509 1.00 97.62 198 ALA A C 1
ATOM 1544 O O . ALA A 1 198 ? 4.011 -4.924 1.582 1.00 97.62 198 ALA A O 1
ATOM 1545 N N . CYS A 1 199 ? 3.944 -5.151 -0.650 1.00 97.94 199 CYS A N 1
ATOM 1546 C CA . CYS A 1 199 ? 2.480 -5.190 -0.733 1.00 97.94 199 CYS A CA 1
ATOM 1547 C C . CYS A 1 199 ? 1.893 -6.383 0.032 1.00 97.94 199 CYS A C 1
ATOM 1549 O O . CYS A 1 199 ? 0.930 -6.211 0.769 1.00 97.94 199 CYS A O 1
ATOM 1551 N N . ASN A 1 200 ? 2.498 -7.569 -0.077 1.00 97.31 200 ASN A N 1
ATOM 1552 C CA . ASN A 1 200 ? 2.035 -8.741 0.672 1.00 97.31 200 ASN A CA 1
ATOM 1553 C C . ASN A 1 200 ? 2.158 -8.524 2.190 1.00 97.31 200 ASN A C 1
ATOM 1555 O O . ASN A 1 200 ? 1.226 -8.803 2.936 1.00 97.31 200 ASN A O 1
ATOM 1559 N N . VAL A 1 201 ? 3.291 -7.976 2.646 1.00 97.62 201 VAL A N 1
ATOM 1560 C CA . VAL A 1 201 ? 3.494 -7.672 4.073 1.00 97.62 201 VAL A CA 1
ATOM 1561 C C . VAL A 1 201 ? 2.491 -6.619 4.556 1.00 97.62 201 VAL A C 1
ATOM 1563 O O . VAL A 1 201 ? 1.957 -6.742 5.655 1.00 97.62 201 VAL A O 1
ATOM 1566 N N . GLN A 1 202 ? 2.190 -5.605 3.741 1.00 97.00 202 GLN A N 1
ATOM 1567 C CA . GLN A 1 202 ? 1.160 -4.608 4.047 1.00 97.00 202 GLN A CA 1
ATOM 1568 C C . GLN A 1 202 ? -0.230 -5.243 4.201 1.00 97.00 202 GLN A C 1
ATOM 1570 O O . GLN A 1 202 ? -0.903 -4.955 5.189 1.00 97.00 202 GLN A O 1
ATOM 1575 N N . GLN A 1 203 ? -0.623 -6.153 3.299 1.00 96.06 203 GLN A N 1
ATOM 1576 C CA . GLN A 1 203 ? -1.888 -6.897 3.403 1.00 96.06 203 GLN A CA 1
ATOM 1577 C C . GLN A 1 203 ? -1.972 -7.698 4.710 1.00 96.06 203 GLN A C 1
ATOM 1579 O O . GLN A 1 203 ? -2.993 -7.657 5.400 1.00 96.06 203 GLN A O 1
ATOM 1584 N N . ASP A 1 204 ? -0.889 -8.384 5.088 1.00 97.00 204 ASP A N 1
ATOM 1585 C CA . ASP A 1 204 ? -0.828 -9.144 6.340 1.00 97.00 204 ASP A CA 1
ATOM 1586 C C . ASP A 1 204 ? -0.960 -8.232 7.571 1.00 97.00 204 ASP A C 1
ATOM 1588 O O . ASP A 1 204 ? -1.663 -8.567 8.530 1.00 97.00 204 ASP A O 1
ATOM 1592 N N . LEU A 1 205 ? -0.314 -7.061 7.550 1.00 96.75 205 LEU A N 1
ATOM 1593 C CA . LEU A 1 205 ? -0.402 -6.072 8.627 1.00 96.75 205 LEU A CA 1
ATOM 1594 C C . LEU A 1 205 ? -1.811 -5.472 8.739 1.00 96.75 205 LEU A C 1
ATOM 1596 O O . LEU A 1 205 ? -2.316 -5.335 9.857 1.00 96.75 205 LEU A O 1
ATOM 1600 N N . ASP A 1 206 ? -2.472 -5.181 7.616 1.00 93.62 206 ASP A N 1
ATOM 1601 C CA . ASP A 1 206 ? -3.864 -4.714 7.583 1.00 93.62 206 ASP A CA 1
ATOM 1602 C C . ASP A 1 206 ? -4.838 -5.754 8.137 1.00 93.62 206 ASP A C 1
ATOM 1604 O O . ASP A 1 206 ? -5.668 -5.448 9.001 1.00 93.62 206 ASP A O 1
ATOM 1608 N N . GLY A 1 207 ? -4.675 -7.015 7.728 1.00 94.88 207 GLY A N 1
ATOM 1609 C CA . GLY A 1 207 ? -5.400 -8.134 8.325 1.00 94.88 207 GLY A CA 1
ATOM 1610 C C . GLY A 1 207 ? -5.110 -8.276 9.823 1.00 94.88 207 GLY A C 1
ATOM 1611 O O . GLY A 1 207 ? -5.997 -8.623 10.604 1.00 94.88 207 GLY A O 1
ATOM 1612 N N . GLY A 1 208 ? -3.888 -7.957 10.255 1.00 96.25 208 GLY A N 1
ATOM 1613 C CA . GLY A 1 208 ? -3.486 -7.918 11.657 1.00 96.25 208 GLY A CA 1
ATOM 1614 C C . GLY A 1 208 ? -4.283 -6.911 12.488 1.00 96.25 208 GLY A C 1
ATOM 1615 O O . GLY A 1 208 ? -4.740 -7.263 13.579 1.00 96.25 208 GLY A O 1
ATOM 1616 N N . VAL A 1 209 ? -4.489 -5.689 11.983 1.00 94.06 209 VAL A N 1
ATOM 1617 C CA . VAL A 1 209 ? -5.257 -4.640 12.679 1.00 94.06 209 VAL A CA 1
ATOM 1618 C C . VAL A 1 209 ? -6.711 -5.072 12.860 1.00 94.06 209 VAL A C 1
ATOM 1620 O O . VAL A 1 209 ? -7.217 -5.072 13.985 1.00 94.06 209 VAL A O 1
ATOM 1623 N N . GLU A 1 210 ? -7.365 -5.511 11.782 1.00 95.06 210 GLU A N 1
ATOM 1624 C CA . GLU A 1 210 ? -8.751 -5.983 11.841 1.00 95.06 210 GLU A CA 1
ATOM 1625 C C . GLU A 1 210 ? -8.890 -7.191 12.770 1.00 95.06 210 GLU A C 1
ATOM 1627 O O . GLU A 1 210 ? -9.763 -7.211 13.638 1.00 95.06 210 GLU A O 1
ATOM 1632 N N . LYS A 1 211 ? -7.988 -8.173 12.663 1.00 96.31 211 LYS A N 1
ATOM 1633 C CA . LYS A 1 211 ? -8.005 -9.360 13.523 1.00 96.31 211 LYS A CA 1
ATOM 1634 C C . LYS A 1 211 ? -7.862 -8.997 14.998 1.00 96.31 211 LYS A C 1
ATOM 1636 O O . LYS A 1 211 ? -8.527 -9.613 15.829 1.00 96.31 211 LYS A O 1
ATOM 1641 N N . LYS A 1 212 ? -7.014 -8.023 15.347 1.00 95.56 212 LYS A N 1
ATOM 1642 C CA . LYS A 1 212 ? -6.859 -7.570 16.739 1.00 95.56 212 LYS A CA 1
ATOM 1643 C C . LYS A 1 212 ? -8.162 -6.986 17.274 1.00 95.56 212 LYS A C 1
ATOM 1645 O O . LYS A 1 212 ? -8.615 -7.443 18.323 1.00 95.56 212 LYS A O 1
ATOM 1650 N N . VAL A 1 213 ? -8.787 -6.073 16.531 1.00 94.12 213 VAL A N 1
ATOM 1651 C CA . VAL A 1 213 ? -10.087 -5.486 16.898 1.00 94.12 213 VAL A CA 1
ATOM 1652 C C . VAL A 1 213 ? -11.167 -6.566 16.992 1.00 94.12 213 VAL A C 1
ATOM 1654 O O . VAL A 1 213 ? -11.823 -6.685 18.023 1.00 94.12 213 VAL A O 1
ATOM 1657 N N . GLY A 1 214 ? -11.298 -7.413 15.968 1.00 94.56 214 GLY A N 1
ATOM 1658 C CA . GLY A 1 214 ? -12.297 -8.481 15.916 1.00 94.56 214 GLY A CA 1
ATOM 1659 C C . GLY A 1 214 ? -12.151 -9.504 17.044 1.00 94.56 214 GLY A C 1
ATOM 1660 O O . GLY A 1 214 ? -13.143 -9.902 17.646 1.00 94.56 214 GLY A O 1
ATOM 1661 N N . SER A 1 215 ? -10.918 -9.886 17.396 1.00 95.69 215 SER A N 1
ATOM 1662 C CA . SER A 1 215 ? -10.661 -10.885 18.446 1.00 95.69 215 SER A CA 1
ATOM 1663 C C . SER A 1 215 ? -11.082 -10.447 19.851 1.00 95.69 215 SER A C 1
ATOM 1665 O O . SER A 1 215 ? -11.334 -11.300 20.695 1.00 95.69 215 SER A O 1
ATOM 1667 N N . GLN A 1 216 ? -11.160 -9.137 20.100 1.00 95.19 216 GLN A N 1
ATOM 1668 C CA . GLN A 1 216 ? -11.549 -8.567 21.394 1.00 95.19 216 GLN A CA 1
ATOM 1669 C C . GLN A 1 216 ? -12.924 -7.890 21.346 1.00 95.19 216 GLN A C 1
ATOM 1671 O O . GLN A 1 216 ? -13.352 -7.296 22.332 1.00 95.19 216 GLN A O 1
ATOM 1676 N N . PHE A 1 217 ? -13.619 -7.965 20.206 1.00 96.06 217 PHE A N 1
ATOM 1677 C CA . PHE A 1 217 ? -14.806 -7.160 19.946 1.00 96.06 217 PHE A CA 1
ATOM 1678 C C . PHE A 1 217 ? -15.934 -7.419 20.944 1.00 96.06 217 PHE A C 1
ATOM 1680 O O . PHE A 1 217 ? -16.375 -6.483 21.609 1.00 96.06 217 PHE A O 1
ATOM 1687 N N . GLU A 1 218 ? -16.377 -8.673 21.065 1.00 96.50 218 GLU A N 1
ATOM 1688 C CA . GLU A 1 218 ? -17.502 -9.036 21.936 1.00 96.50 218 GLU A CA 1
ATOM 1689 C C . GLU A 1 218 ? -17.163 -8.897 23.424 1.00 96.50 218 GLU A C 1
ATOM 1691 O O . GLU A 1 218 ? -18.007 -8.455 24.198 1.00 96.50 218 GLU A O 1
ATOM 1696 N N . ASP A 1 219 ? -15.923 -9.211 23.812 1.00 96.25 219 ASP A N 1
ATOM 1697 C CA . ASP A 1 219 ? -15.438 -9.085 25.194 1.00 96.25 219 ASP A CA 1
ATOM 1698 C C . ASP A 1 219 ? -15.466 -7.619 25.656 1.00 96.25 219 ASP A C 1
ATOM 1700 O O . ASP A 1 219 ? -16.149 -7.276 26.619 1.00 96.25 219 ASP A O 1
ATOM 1704 N N . ILE A 1 220 ? -14.825 -6.720 24.900 1.00 96.19 220 ILE A N 1
ATOM 1705 C CA . ILE A 1 220 ? -14.825 -5.282 25.205 1.00 96.19 220 ILE A CA 1
ATOM 1706 C C . ILE A 1 220 ? -16.244 -4.706 25.125 1.00 96.19 220 ILE A C 1
ATOM 1708 O O . ILE A 1 220 ? -16.627 -3.887 25.957 1.00 96.19 220 ILE A O 1
ATOM 1712 N N . LEU A 1 221 ? -17.058 -5.130 24.151 1.00 96.81 221 LEU A N 1
ATOM 1713 C CA . LEU A 1 221 ? -18.436 -4.654 24.029 1.00 96.81 221 LEU A CA 1
ATOM 1714 C C . LEU A 1 221 ? -19.302 -5.070 25.227 1.00 96.81 221 LEU A C 1
ATOM 1716 O O . LEU A 1 221 ? -20.157 -4.288 25.648 1.00 96.81 221 LEU A O 1
ATOM 1720 N N . GLY A 1 222 ? -19.114 -6.288 25.740 1.00 95.50 222 GLY A N 1
ATOM 1721 C CA . GLY A 1 222 ? -19.756 -6.774 26.961 1.00 95.50 222 GLY A CA 1
ATOM 1722 C C . GLY A 1 222 ? -19.380 -5.906 28.156 1.00 95.50 222 GLY A C 1
ATOM 1723 O O . GLY A 1 222 ? -20.256 -5.284 28.754 1.00 95.50 222 GLY A O 1
ATOM 1724 N N . ASP A 1 223 ? -18.077 -5.749 28.398 1.00 95.69 223 ASP A N 1
ATOM 1725 C CA . ASP A 1 223 ? -17.554 -4.944 29.505 1.00 95.69 223 ASP A CA 1
ATOM 1726 C C . ASP A 1 223 ? -18.059 -3.486 29.462 1.00 95.69 223 ASP A C 1
ATOM 1728 O O . ASP A 1 223 ? -18.456 -2.920 30.482 1.00 95.69 223 ASP A O 1
ATOM 1732 N N . LEU A 1 224 ? -18.092 -2.861 28.277 1.00 95.31 224 LEU A N 1
ATOM 1733 C CA . LEU A 1 224 ? -18.590 -1.488 28.115 1.00 95.31 224 LEU A CA 1
ATOM 1734 C C . LEU A 1 224 ? -20.085 -1.363 28.450 1.00 95.31 224 LEU A C 1
ATOM 1736 O O . LEU A 1 224 ? -20.508 -0.353 29.019 1.00 95.31 224 LEU A O 1
ATOM 1740 N N . LYS A 1 225 ? -20.898 -2.372 28.109 1.00 95.06 225 LYS A N 1
ATOM 1741 C CA . LYS A 1 225 ? -22.328 -2.389 28.455 1.00 95.06 225 LYS A CA 1
ATOM 1742 C C . LYS A 1 225 ? -22.542 -2.593 29.948 1.00 95.06 225 LYS A C 1
ATOM 1744 O O . LYS A 1 225 ? -23.398 -1.912 30.510 1.00 95.06 225 LYS A O 1
ATOM 1749 N N . ASP A 1 226 ? -21.766 -3.478 30.566 1.00 94.69 226 ASP A N 1
ATOM 1750 C CA . ASP A 1 226 ? -21.855 -3.779 31.998 1.00 94.69 226 ASP A CA 1
ATOM 1751 C C . ASP A 1 226 ? -21.488 -2.562 32.857 1.00 94.69 226 ASP A C 1
ATOM 1753 O O . ASP A 1 226 ? -22.075 -2.334 33.913 1.00 94.69 226 ASP A O 1
ATOM 1757 N N . LEU A 1 227 ? -20.593 -1.706 32.357 1.00 92.62 227 LEU A N 1
ATOM 1758 C CA . LEU A 1 227 ? -20.269 -0.411 32.962 1.00 92.62 227 LEU A CA 1
ATOM 1759 C C . LEU A 1 227 ? -21.316 0.685 32.705 1.00 92.62 227 LEU A C 1
ATOM 1761 O O . LEU A 1 227 ? -21.166 1.803 33.195 1.00 92.62 227 LEU A O 1
ATOM 1765 N N . GLY A 1 228 ? -22.353 0.415 31.908 1.00 93.19 228 GLY A N 1
ATOM 1766 C CA . GLY A 1 228 ? -23.333 1.421 31.496 1.00 93.19 228 GLY A CA 1
ATOM 1767 C C . GLY A 1 228 ? -22.776 2.479 30.532 1.00 93.19 228 GLY A C 1
ATOM 1768 O O . GLY A 1 228 ? -23.446 3.480 30.276 1.00 93.19 228 GLY A O 1
ATOM 1769 N N . ALA A 1 229 ? -21.588 2.264 29.957 1.00 93.56 229 ALA A N 1
ATOM 1770 C CA . ALA A 1 229 ? -20.906 3.199 29.063 1.00 93.56 229 ALA A CA 1
ATOM 1771 C C . ALA A 1 229 ? -21.459 3.111 27.626 1.00 93.56 229 ALA A C 1
ATOM 1773 O O . ALA A 1 229 ? -20.763 2.733 26.683 1.00 93.56 229 ALA A O 1
ATOM 1774 N N . GLN A 1 230 ? -22.742 3.446 27.448 1.00 94.94 230 GLN A N 1
ATOM 1775 C CA . GLN A 1 230 ? -23.459 3.265 26.176 1.00 94.94 230 GLN A CA 1
ATOM 1776 C C . GLN A 1 230 ? -22.836 4.041 25.007 1.00 94.94 230 GLN A C 1
ATOM 1778 O O . GLN A 1 230 ? -22.794 3.533 23.886 1.00 94.94 230 GLN A O 1
ATOM 1783 N N . GLU A 1 231 ? -22.316 5.246 25.258 1.00 95.62 231 GLU A N 1
ATOM 1784 C CA . GLU A 1 231 ? -21.618 6.035 24.237 1.00 95.62 231 GLU A CA 1
ATOM 1785 C C . GLU A 1 231 ? -20.341 5.327 23.758 1.00 95.62 231 GLU A C 1
ATOM 1787 O O . GLU A 1 231 ? -20.154 5.132 22.555 1.00 95.62 231 GLU A O 1
ATOM 1792 N N . ALA A 1 232 ? -19.499 4.871 24.690 1.00 95.31 232 ALA A N 1
ATOM 1793 C CA . ALA A 1 232 ? -18.282 4.125 24.383 1.00 95.31 232 ALA A CA 1
ATOM 1794 C C . ALA A 1 232 ? -18.594 2.810 23.651 1.00 95.31 232 ALA A C 1
ATOM 1796 O O . ALA A 1 232 ? -17.950 2.488 22.655 1.00 95.31 232 ALA A O 1
ATOM 1797 N N . ALA A 1 233 ? -19.630 2.084 24.084 1.00 96.19 233 ALA A N 1
ATOM 1798 C CA . ALA A 1 233 ? -20.090 0.862 23.427 1.00 96.19 233 ALA A CA 1
ATOM 1799 C C . ALA A 1 233 ? -20.539 1.113 21.975 1.00 96.19 233 ALA A C 1
ATOM 1801 O O . ALA A 1 233 ? -20.270 0.300 21.088 1.00 96.19 233 ALA A O 1
ATOM 1802 N N . MET A 1 234 ? -21.205 2.242 21.708 1.00 97.31 234 MET A N 1
ATOM 1803 C CA . MET A 1 234 ? -21.591 2.626 20.350 1.00 97.31 234 MET A CA 1
ATOM 1804 C C . MET A 1 234 ? -20.368 2.970 19.493 1.00 97.31 234 MET A C 1
ATOM 1806 O O . MET A 1 234 ? -20.240 2.443 18.388 1.00 97.31 234 MET A O 1
ATOM 1810 N N . LYS A 1 235 ? -19.441 3.788 20.008 1.00 96.75 235 LYS A N 1
ATOM 1811 C CA . LYS A 1 235 ? -18.178 4.114 19.321 1.00 96.75 235 LYS A CA 1
ATOM 1812 C C . LYS A 1 235 ? -17.363 2.854 19.010 1.00 96.75 235 LYS A C 1
ATOM 1814 O O . LYS A 1 235 ? -16.873 2.708 17.895 1.00 96.75 235 LYS A O 1
ATOM 1819 N N . TRP A 1 236 ? -17.298 1.904 19.944 1.00 97.38 236 TRP A N 1
ATOM 1820 C CA . TRP A 1 236 ? -16.626 0.617 19.755 1.00 97.38 236 TRP A CA 1
ATOM 1821 C C . TRP A 1 236 ? -17.240 -0.215 18.621 1.00 97.38 236 TRP A C 1
ATOM 1823 O O . TRP A 1 236 ? -16.520 -0.740 17.772 1.00 97.38 236 TRP A O 1
ATOM 1833 N N . ARG A 1 237 ? -18.577 -0.276 18.530 1.00 96.81 237 ARG A N 1
ATOM 1834 C CA . ARG A 1 237 ? -19.260 -0.926 17.395 1.00 96.81 237 ARG A CA 1
ATOM 1835 C C . ARG A 1 237 ? -18.930 -0.263 16.066 1.00 96.81 237 ARG A C 1
ATOM 1837 O O . ARG A 1 237 ? -18.667 -0.960 15.088 1.00 96.81 237 ARG A O 1
ATOM 1844 N N . VAL A 1 238 ? -18.963 1.069 16.030 1.00 97.12 238 VAL A N 1
ATOM 1845 C CA . VAL A 1 238 ? -18.617 1.840 14.830 1.00 97.12 238 VAL A CA 1
ATOM 1846 C C . VAL A 1 238 ? -17.181 1.542 14.412 1.00 97.12 238 VAL A C 1
ATOM 1848 O O . VAL A 1 238 ? -16.954 1.224 13.248 1.00 97.12 238 VAL A O 1
ATOM 1851 N N . LEU A 1 239 ? -16.238 1.547 15.356 1.00 96.25 239 LEU A N 1
ATOM 1852 C CA . LEU A 1 239 ? -14.843 1.215 15.090 1.00 96.25 239 LEU A CA 1
ATOM 1853 C C . LEU A 1 239 ? -14.693 -0.190 14.492 1.00 96.25 239 LEU A C 1
ATOM 1855 O O . LEU A 1 239 ? -14.008 -0.343 13.484 1.00 96.25 239 LEU A O 1
ATOM 1859 N N . GLY A 1 240 ? -15.371 -1.197 15.054 1.00 94.62 240 GLY A N 1
ATOM 1860 C CA . GLY A 1 240 ? -15.341 -2.565 14.526 1.00 94.62 240 GLY A CA 1
ATOM 1861 C C . GLY A 1 240 ? -15.774 -2.659 13.058 1.00 94.62 240 GLY A C 1
ATOM 1862 O O . GLY A 1 240 ? -15.125 -3.339 12.268 1.00 94.62 240 GLY A O 1
ATOM 1863 N N . MET A 1 241 ? -16.818 -1.922 12.663 1.00 94.81 241 MET A N 1
ATOM 1864 C CA . MET A 1 241 ? -17.266 -1.871 11.264 1.00 94.81 241 MET A CA 1
ATOM 1865 C C . MET A 1 241 ? -16.296 -1.094 10.369 1.00 94.81 241 MET A C 1
ATOM 1867 O O . MET A 1 241 ? -15.982 -1.515 9.254 1.00 94.81 241 MET A O 1
ATOM 1871 N N . VAL A 1 242 ? -15.832 0.062 10.842 1.00 96.12 242 VAL A N 1
ATOM 1872 C CA . VAL A 1 242 ? -15.016 0.972 10.038 1.00 96.12 242 VAL A CA 1
ATOM 1873 C C . VAL A 1 242 ? -13.608 0.417 9.814 1.00 96.12 242 VAL A C 1
ATOM 1875 O O . VAL A 1 242 ? -13.066 0.610 8.730 1.00 96.12 242 VAL A O 1
ATOM 1878 N N . VAL A 1 243 ? -13.024 -0.317 10.766 1.00 94.38 243 VAL A N 1
ATOM 1879 C CA . VAL A 1 243 ? -11.716 -0.972 10.578 1.00 94.38 243 VAL A CA 1
ATOM 1880 C C . VAL A 1 243 ? -11.763 -1.991 9.438 1.00 94.38 243 VAL A C 1
ATOM 1882 O O . VAL A 1 243 ? -10.878 -1.974 8.585 1.00 94.38 243 VAL A O 1
ATOM 1885 N N . GLY A 1 244 ? -12.817 -2.810 9.361 1.00 93.81 244 GLY A N 1
ATOM 1886 C CA . GLY A 1 244 ? -13.000 -3.743 8.244 1.00 93.81 244 GLY A CA 1
ATOM 1887 C C . GLY A 1 244 ? -13.136 -3.023 6.898 1.00 93.81 244 GLY A C 1
ATOM 1888 O O . GLY A 1 244 ? -12.531 -3.425 5.907 1.00 93.81 244 GLY A O 1
ATOM 1889 N N . LYS A 1 245 ? -13.860 -1.895 6.862 1.00 95.69 245 LYS A N 1
ATOM 1890 C CA . LYS A 1 245 ? -13.979 -1.074 5.646 1.00 95.69 245 LYS A CA 1
ATOM 1891 C C . LYS A 1 245 ? -12.639 -0.455 5.225 1.00 95.69 245 LYS A C 1
ATOM 1893 O O . LYS A 1 245 ? -12.268 -0.562 4.061 1.00 95.69 245 LYS A O 1
ATOM 1898 N N . ARG A 1 246 ? -11.899 0.140 6.168 1.00 94.12 246 ARG A N 1
ATOM 1899 C CA . ARG A 1 246 ? -10.564 0.720 5.928 1.00 94.12 246 ARG A CA 1
ATOM 1900 C C . ARG A 1 246 ? -9.596 -0.338 5.382 1.00 94.12 246 ARG A C 1
ATOM 1902 O O . ARG A 1 246 ? -8.863 -0.053 4.441 1.00 94.12 246 ARG A O 1
ATOM 1909 N N . ARG A 1 247 ? -9.638 -1.572 5.909 1.00 94.56 247 ARG A N 1
ATOM 1910 C CA . ARG A 1 247 ? -8.870 -2.706 5.366 1.00 94.56 247 ARG A CA 1
ATOM 1911 C C . ARG A 1 247 ? -9.222 -2.969 3.901 1.00 94.56 247 ARG A C 1
ATOM 1913 O O . ARG A 1 247 ? -8.317 -3.053 3.085 1.00 94.56 247 ARG A O 1
ATOM 1920 N N . GLN A 1 248 ? -10.506 -3.095 3.562 1.00 95.88 248 GLN A N 1
ATOM 1921 C CA . GLN A 1 248 ? -10.937 -3.373 2.182 1.00 95.88 248 GLN A CA 1
ATOM 1922 C C . GLN A 1 248 ? -10.505 -2.274 1.199 1.00 95.88 248 GLN A C 1
ATOM 1924 O O . GLN A 1 248 ? -10.160 -2.552 0.051 1.00 95.88 248 GLN A O 1
ATOM 1929 N N . GLU A 1 249 ? -10.531 -1.014 1.637 1.00 95.31 249 GLU A N 1
ATOM 1930 C CA . GLU A 1 249 ? -10.024 0.113 0.849 1.00 95.31 249 GLU A CA 1
ATOM 1931 C C . GLU A 1 249 ? -8.500 0.022 0.665 1.00 95.31 249 GLU A C 1
ATOM 1933 O O . GLU A 1 249 ? -8.008 0.197 -0.451 1.00 95.31 249 GLU A O 1
ATOM 1938 N N . GLY A 1 250 ? -7.763 -0.338 1.722 1.00 95.44 250 GLY A N 1
ATOM 1939 C CA . GLY A 1 250 ? -6.326 -0.614 1.661 1.00 95.44 250 GLY A CA 1
ATOM 1940 C C . GLY A 1 250 ? -5.973 -1.768 0.719 1.00 95.44 250 GLY A C 1
ATOM 1941 O O . GLY A 1 250 ? -5.084 -1.623 -0.118 1.00 95.44 250 GLY A O 1
ATOM 1942 N N . GLU A 1 251 ? -6.706 -2.882 0.784 1.00 96.38 251 GLU A N 1
ATOM 1943 C CA . GLU A 1 251 ? -6.530 -4.036 -0.108 1.00 96.38 251 GLU A CA 1
ATOM 1944 C C . GLU A 1 251 ? -6.693 -3.642 -1.573 1.00 96.38 251 GLU A C 1
ATOM 1946 O O . GLU A 1 251 ? -5.839 -3.977 -2.392 1.00 96.38 251 GLU A O 1
ATOM 1951 N N . ARG A 1 252 ? -7.726 -2.855 -1.890 1.00 97.38 252 ARG A N 1
ATOM 1952 C CA . ARG A 1 252 ? -7.939 -2.332 -3.243 1.00 97.38 252 ARG A CA 1
ATOM 1953 C C . ARG A 1 252 ? -6.773 -1.461 -3.713 1.00 97.38 252 ARG A C 1
ATOM 1955 O O . ARG A 1 252 ? -6.340 -1.600 -4.852 1.00 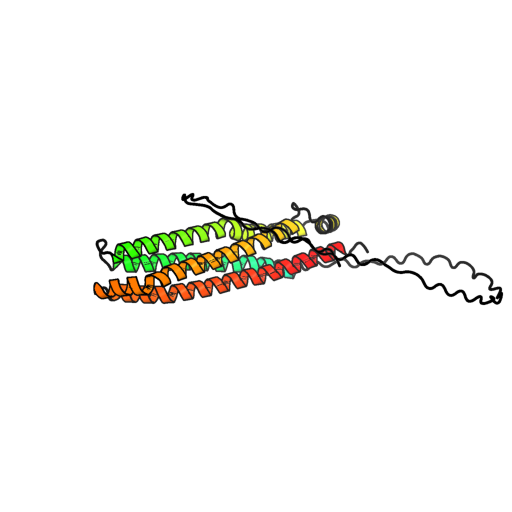97.38 252 ARG A O 1
ATOM 1962 N N . GLY A 1 253 ? -6.255 -0.587 -2.848 1.00 97.50 253 GLY A N 1
ATOM 1963 C CA . GLY A 1 253 ? -5.084 0.235 -3.169 1.00 97.50 253 GLY A CA 1
ATOM 1964 C C . GLY A 1 253 ? -3.831 -0.608 -3.441 1.00 97.50 253 GLY A C 1
ATOM 1965 O O . GLY A 1 253 ? -3.091 -0.343 -4.387 1.00 97.50 253 GLY A O 1
ATOM 1966 N N . LEU A 1 254 ? -3.611 -1.677 -2.670 1.00 97.88 254 LEU A N 1
ATOM 1967 C CA . LEU A 1 254 ? -2.499 -2.608 -2.900 1.00 97.88 254 LEU A CA 1
ATOM 1968 C C . LEU A 1 254 ? -2.679 -3.415 -4.192 1.00 97.88 254 LEU A C 1
ATOM 1970 O O . LEU A 1 254 ? -1.712 -3.610 -4.930 1.00 97.88 254 LEU A O 1
ATOM 1974 N N . GLU A 1 255 ? -3.898 -3.859 -4.498 1.00 97.94 255 GLU A N 1
ATOM 1975 C CA . GLU A 1 255 ? -4.226 -4.515 -5.769 1.00 97.94 255 GLU A CA 1
ATOM 1976 C C . GLU A 1 255 ? -3.958 -3.599 -6.967 1.00 97.94 255 GLU A C 1
ATOM 1978 O O . GLU A 1 255 ? -3.407 -4.049 -7.974 1.00 97.94 255 GLU A O 1
ATOM 1983 N N . GLU A 1 256 ? -4.281 -2.310 -6.849 1.00 98.25 256 GLU A N 1
ATOM 1984 C CA . GLU A 1 256 ? -3.977 -1.314 -7.873 1.00 98.25 256 GLU A CA 1
ATOM 1985 C C . GLU A 1 256 ? -2.466 -1.185 -8.101 1.00 98.25 256 GLU A C 1
ATOM 1987 O O . GLU A 1 256 ? -2.008 -1.316 -9.240 1.00 98.25 256 GLU A O 1
ATOM 1992 N N . ILE A 1 257 ? -1.675 -1.032 -7.031 1.00 98.38 257 ILE A N 1
ATOM 1993 C CA . ILE A 1 257 ? -0.205 -0.992 -7.115 1.00 98.38 257 ILE A CA 1
ATOM 1994 C C . ILE A 1 257 ? 0.326 -2.251 -7.804 1.00 98.38 257 ILE A C 1
ATOM 1996 O O . ILE A 1 257 ? 1.142 -2.156 -8.723 1.00 98.38 257 ILE A O 1
ATOM 2000 N N . LEU A 1 258 ? -0.141 -3.436 -7.400 1.00 98.19 258 LEU A N 1
ATOM 2001 C CA . LEU A 1 258 ? 0.281 -4.708 -7.989 1.00 98.19 258 LEU A CA 1
ATOM 2002 C C . LEU A 1 258 ? -0.096 -4.807 -9.473 1.00 98.19 258 LEU A C 1
ATOM 2004 O O . LEU A 1 258 ? 0.717 -5.271 -10.278 1.00 98.19 258 LEU A O 1
ATOM 2008 N N . GLY A 1 259 ? -1.288 -4.343 -9.846 1.00 98.12 259 GLY A N 1
ATOM 2009 C CA . GLY A 1 259 ? -1.758 -4.307 -11.226 1.00 98.12 259 GLY A CA 1
ATOM 2010 C C . GLY A 1 259 ? -0.916 -3.385 -12.108 1.00 98.12 259 GLY A C 1
ATOM 2011 O O . GLY A 1 259 ? -0.469 -3.799 -13.180 1.00 98.12 259 GLY A O 1
ATOM 2012 N N . VAL A 1 260 ? -0.641 -2.158 -11.654 1.00 98.00 260 VAL A N 1
ATOM 2013 C CA . VAL A 1 260 ? 0.205 -1.209 -12.398 1.00 98.00 260 VAL A CA 1
ATOM 2014 C C . VAL A 1 260 ? 1.645 -1.717 -12.477 1.00 98.00 260 VAL A C 1
ATOM 2016 O O . VAL A 1 260 ? 2.243 -1.724 -13.550 1.00 98.00 260 VAL A O 1
ATOM 2019 N N . ARG A 1 261 ? 2.188 -2.234 -11.369 1.00 97.69 261 ARG A N 1
ATOM 2020 C CA . ARG A 1 261 ? 3.519 -2.857 -11.311 1.00 97.69 261 ARG A CA 1
ATOM 2021 C C . ARG A 1 261 ? 3.669 -3.960 -12.360 1.00 97.69 261 ARG A C 1
ATOM 2023 O O . ARG A 1 261 ? 4.723 -4.063 -12.987 1.00 97.69 261 ARG A O 1
ATOM 2030 N N . MET A 1 262 ? 2.651 -4.802 -12.549 1.00 98.00 262 MET A N 1
ATOM 2031 C CA . MET A 1 262 ? 2.678 -5.850 -13.577 1.00 98.00 262 MET A CA 1
ATOM 2032 C C . MET A 1 262 ? 2.762 -5.271 -14.992 1.00 98.00 262 MET A C 1
ATOM 2034 O O . MET A 1 262 ? 3.541 -5.788 -15.788 1.00 98.00 262 MET A O 1
ATOM 2038 N N . ARG A 1 263 ? 2.043 -4.179 -15.289 1.00 98.12 263 ARG A N 1
ATOM 2039 C CA . ARG A 1 263 ? 2.134 -3.491 -16.589 1.00 98.12 263 ARG A CA 1
ATOM 2040 C C . ARG A 1 263 ? 3.515 -2.885 -16.827 1.00 98.12 263 ARG A C 1
ATOM 2042 O O . ARG A 1 263 ? 4.113 -3.158 -17.858 1.00 98.12 263 ARG A O 1
ATOM 2049 N N . VAL A 1 264 ? 4.068 -2.172 -15.839 1.00 97.75 264 VAL A N 1
ATOM 2050 C CA . VAL A 1 264 ? 5.449 -1.650 -15.901 1.00 97.75 264 VAL A CA 1
ATOM 2051 C C . VAL A 1 264 ? 6.450 -2.785 -16.135 1.00 97.75 264 VAL A C 1
ATOM 2053 O O . VAL A 1 264 ? 7.342 -2.658 -16.964 1.00 97.75 264 VAL A O 1
ATOM 2056 N N . SER A 1 265 ? 6.285 -3.919 -15.442 1.00 97.50 265 SER A N 1
ATOM 2057 C CA . SER A 1 265 ? 7.157 -5.089 -15.630 1.00 97.50 265 SER A CA 1
ATOM 2058 C C . SER A 1 265 ? 7.085 -5.625 -17.063 1.00 97.50 265 SER A C 1
ATOM 2060 O O . SER A 1 265 ? 8.117 -5.974 -17.620 1.00 97.50 265 SER A O 1
ATOM 2062 N N . GLY A 1 266 ? 5.881 -5.708 -17.640 1.00 97.12 266 GLY A N 1
ATOM 2063 C CA . GLY A 1 266 ? 5.668 -6.182 -19.009 1.00 97.12 266 GLY A CA 1
ATOM 2064 C C . GLY A 1 266 ? 6.320 -5.273 -20.047 1.00 97.12 266 GLY A C 1
ATOM 2065 O O . GLY A 1 266 ? 7.093 -5.754 -20.863 1.00 97.12 266 GLY A O 1
ATOM 2066 N N . LEU A 1 267 ? 6.098 -3.962 -19.942 1.00 96.50 267 LEU A N 1
ATOM 2067 C CA . LEU A 1 267 ? 6.673 -2.969 -20.857 1.00 96.50 267 LEU A CA 1
ATOM 2068 C C . LEU A 1 267 ? 8.203 -2.903 -20.769 1.00 96.50 267 LEU A C 1
ATOM 2070 O O . LEU A 1 267 ? 8.880 -2.761 -21.781 1.00 96.50 267 LEU A O 1
ATOM 2074 N N . LEU A 1 268 ? 8.772 -3.049 -19.567 1.00 95.75 268 LEU A N 1
ATOM 2075 C CA . LEU A 1 268 ? 10.225 -3.157 -19.412 1.00 95.75 268 LEU A CA 1
ATOM 2076 C C . LEU A 1 268 ? 10.778 -4.429 -20.059 1.00 95.75 268 LEU A C 1
ATOM 2078 O O . LEU A 1 268 ? 11.868 -4.394 -20.619 1.00 95.75 268 LEU A O 1
ATOM 2082 N N . MET A 1 269 ? 10.056 -5.550 -19.971 1.00 95.25 269 MET A N 1
ATOM 2083 C CA . MET A 1 269 ? 10.464 -6.788 -20.638 1.00 95.25 269 MET A CA 1
ATOM 2084 C C . MET A 1 269 ? 10.414 -6.638 -22.158 1.00 95.25 269 MET A C 1
ATOM 2086 O O . MET A 1 269 ? 11.377 -7.013 -22.813 1.00 95.25 269 MET A O 1
ATOM 2090 N N . GLU A 1 270 ? 9.356 -6.035 -22.697 1.00 93.31 270 GLU A N 1
ATOM 2091 C CA . GLU A 1 270 ? 9.222 -5.740 -24.128 1.00 93.31 270 GLU A CA 1
ATOM 2092 C C . GLU A 1 270 ? 10.351 -4.830 -24.628 1.00 93.31 270 GLU A C 1
ATOM 2094 O O . GLU A 1 270 ? 10.995 -5.140 -25.627 1.00 93.31 270 GLU A O 1
ATOM 2099 N N . ALA A 1 271 ? 10.674 -3.769 -23.882 1.00 91.88 271 ALA A N 1
ATOM 2100 C CA . ALA A 1 271 ? 11.810 -2.903 -24.187 1.00 91.88 271 ALA A CA 1
ATOM 2101 C C . ALA A 1 271 ? 13.143 -3.675 -24.202 1.00 91.88 271 ALA A C 1
ATOM 2103 O O . ALA A 1 271 ? 13.958 -3.499 -25.104 1.00 91.88 271 ALA A O 1
ATOM 2104 N N . VAL A 1 272 ? 13.371 -4.555 -23.219 1.00 92.69 272 VAL A N 1
ATOM 2105 C CA . VAL A 1 272 ? 14.580 -5.394 -23.160 1.00 92.69 272 VAL A CA 1
ATOM 2106 C C . VAL A 1 272 ? 14.636 -6.394 -24.311 1.00 92.69 272 VAL A C 1
ATOM 2108 O O . VAL A 1 272 ? 15.722 -6.660 -24.816 1.00 92.69 272 VAL A O 1
ATOM 2111 N N . GLU A 1 273 ? 13.511 -6.993 -24.691 1.00 91.56 273 GLU A N 1
ATOM 2112 C CA . GLU A 1 273 ? 13.442 -7.974 -25.776 1.00 91.56 273 GLU A CA 1
ATOM 2113 C C . GLU A 1 273 ? 13.685 -7.310 -27.132 1.00 91.56 273 GLU A C 1
ATOM 2115 O O . GLU A 1 273 ? 14.571 -7.760 -27.857 1.00 91.56 273 GLU A O 1
ATOM 2120 N N . GLY A 1 274 ? 13.030 -6.182 -27.414 1.00 89.75 274 GLY A N 1
ATOM 2121 C CA . GLY A 1 274 ? 13.2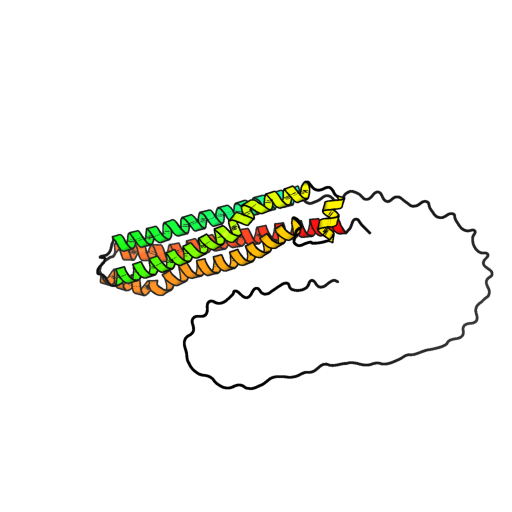40 -5.441 -28.658 1.00 89.75 274 GLY A CA 1
ATOM 2122 C C . GLY A 1 274 ? 14.687 -4.993 -28.858 1.00 89.75 274 GLY A C 1
ATOM 2123 O O . GLY A 1 274 ? 15.280 -5.262 -29.896 1.00 89.75 274 GLY A O 1
ATOM 2124 N N . LEU A 1 275 ? 15.327 -4.463 -27.810 1.00 89.31 275 LEU A N 1
ATOM 2125 C CA . LEU A 1 275 ? 16.746 -4.073 -27.849 1.00 89.31 275 LEU A CA 1
ATOM 2126 C C . LEU A 1 275 ? 17.724 -5.254 -28.015 1.00 89.31 275 LEU A C 1
ATOM 2128 O O . LEU A 1 275 ? 18.928 -5.058 -28.217 1.00 89.31 275 LEU A O 1
ATOM 2132 N N . ARG A 1 276 ? 17.261 -6.501 -27.869 1.00 85.44 276 ARG A N 1
ATOM 2133 C CA . ARG A 1 276 ? 18.087 -7.703 -28.057 1.00 85.44 276 ARG A CA 1
ATOM 2134 C C . ARG A 1 276 ? 17.955 -8.307 -29.452 1.00 85.44 276 ARG A C 1
ATOM 2136 O O . ARG A 1 276 ? 18.892 -8.988 -29.862 1.00 85.44 276 ARG A O 1
ATOM 2143 N N . GLU A 1 277 ? 16.843 -8.085 -30.145 1.00 71.31 277 GLU A N 1
ATOM 2144 C CA . GLU A 1 277 ? 16.539 -8.697 -31.449 1.00 71.31 277 GLU A CA 1
ATOM 2145 C C . GLU A 1 277 ? 17.238 -7.996 -32.634 1.00 71.31 277 GLU A C 1
ATOM 2147 O O . GLU A 1 277 ? 17.351 -8.568 -33.718 1.00 71.31 277 GLU A O 1
ATOM 2152 N N . ASP A 1 278 ? 17.833 -6.818 -32.421 1.00 59.88 278 ASP A N 1
ATOM 2153 C CA . ASP A 1 278 ? 18.499 -6.027 -33.470 1.00 59.88 278 ASP A CA 1
ATOM 2154 C C . ASP A 1 278 ? 19.815 -6.613 -34.036 1.00 59.88 278 ASP A C 1
ATOM 2156 O O . ASP A 1 278 ? 20.392 -6.045 -34.967 1.00 59.88 278 ASP A O 1
ATOM 2160 N N . ASP A 1 279 ? 20.256 -7.794 -33.591 1.00 51.00 279 ASP A N 1
ATOM 2161 C CA . ASP A 1 279 ? 21.501 -8.449 -34.042 1.00 51.00 279 ASP A CA 1
ATOM 2162 C C . ASP A 1 279 ? 21.324 -9.625 -35.029 1.00 51.00 279 ASP A C 1
ATOM 2164 O O . ASP A 1 279 ? 22.328 -10.091 -35.574 1.00 51.00 279 ASP A O 1
ATOM 2168 N N . GLU A 1 280 ? 20.098 -10.105 -35.289 1.00 46.69 280 GLU A N 1
ATOM 2169 C CA . GLU A 1 280 ? 19.830 -11.190 -36.270 1.00 46.69 280 GLU A CA 1
ATOM 2170 C C . GLU A 1 280 ? 19.481 -10.674 -37.673 1.00 46.69 280 GLU A C 1
ATOM 2172 O O . GLU A 1 280 ? 19.999 -11.238 -38.664 1.00 46.69 280 GLU A O 1
#

pLDDT: mean 80.95, std 23.46, range [29.0, 98.38]